Protein AF-A0A4R1N2J7-F1 (afdb_monomer_lite)

Radius of gyration: 21.13 Å; chains: 1; bounding box: 43×59×56 Å

Organism: NCBI:txid647720

Structure (mmCIF, N/CA/C/O backbone):
data_AF-A0A4R1N2J7-F1
#
_entry.id   AF-A0A4R1N2J7-F1
#
loop_
_atom_site.group_PDB
_atom_site.id
_atom_site.type_symbol
_atom_site.label_atom_id
_atom_site.label_alt_id
_atom_site.label_comp_id
_atom_site.label_asym_id
_atom_site.label_entity_id
_atom_site.label_seq_id
_atom_site.pdbx_PDB_ins_code
_atom_site.Cartn_x
_atom_site.Cartn_y
_atom_site.Cartn_z
_atom_site.occupancy
_atom_site.B_iso_or_equiv
_atom_site.auth_seq_id
_atom_site.auth_comp_id
_atom_site.auth_asym_id
_atom_site.auth_atom_id
_atom_site.pdbx_PDB_model_num
ATOM 1 N N . MET A 1 1 ? -3.329 -9.423 14.740 1.00 79.38 1 MET A N 1
ATOM 2 C CA . MET A 1 1 ? -3.494 -8.200 13.928 1.00 79.38 1 MET A CA 1
ATOM 3 C C . MET A 1 1 ? -4.595 -7.391 14.582 1.00 79.38 1 MET A C 1
ATOM 5 O O . MET A 1 1 ? -5.551 -8.013 15.022 1.00 79.38 1 MET A O 1
ATOM 9 N N . HIS A 1 2 ? -4.449 -6.073 14.709 1.00 82.19 2 HIS A N 1
ATOM 10 C CA . HIS A 1 2 ? -5.461 -5.219 15.353 1.00 82.19 2 HIS A CA 1
ATOM 11 C C . HIS A 1 2 ? -6.573 -4.771 14.398 1.00 82.19 2 HIS A C 1
ATOM 13 O O . HIS A 1 2 ? -7.572 -4.205 14.839 1.00 82.19 2 HIS A O 1
ATOM 19 N N . ILE A 1 3 ? -6.382 -4.971 13.092 1.00 81.62 3 ILE A N 1
ATOM 20 C CA . ILE A 1 3 ? -7.452 -4.805 12.113 1.00 81.62 3 ILE A CA 1
ATOM 21 C C . ILE A 1 3 ? -8.472 -5.939 12.257 1.00 81.62 3 ILE A C 1
ATOM 23 O O . ILE A 1 3 ? -8.102 -7.110 12.345 1.00 81.62 3 ILE A O 1
ATOM 27 N N . GLU A 1 4 ? -9.755 -5.588 12.233 1.00 86.38 4 GLU A N 1
ATOM 28 C CA . GLU A 1 4 ? -10.843 -6.563 12.231 1.00 86.38 4 GLU A CA 1
ATOM 29 C C . GLU A 1 4 ? -10.789 -7.424 10.955 1.00 86.38 4 GLU A C 1
ATOM 31 O O . GLU A 1 4 ? -10.648 -6.898 9.844 1.00 86.38 4 GLU A O 1
ATOM 36 N N . ALA A 1 5 ? -10.950 -8.744 11.101 1.00 87.44 5 ALA A N 1
ATOM 37 C CA . ALA A 1 5 ? -10.858 -9.694 9.991 1.00 87.44 5 ALA A CA 1
ATOM 38 C C . ALA A 1 5 ? -11.847 -9.393 8.851 1.00 87.44 5 ALA A C 1
ATOM 40 O O . ALA A 1 5 ? -11.467 -9.418 7.678 1.00 87.44 5 ALA A O 1
ATOM 41 N N . THR A 1 6 ? -13.095 -9.041 9.184 1.00 86.62 6 THR A N 1
ATOM 42 C CA . THR A 1 6 ? -14.129 -8.675 8.204 1.00 86.62 6 THR A CA 1
ATOM 43 C C . THR A 1 6 ? -13.710 -7.446 7.402 1.00 86.62 6 THR A C 1
ATOM 45 O O . THR A 1 6 ? -13.732 -7.461 6.171 1.00 86.62 6 THR A O 1
ATOM 48 N N . THR A 1 7 ? -13.265 -6.396 8.095 1.00 86.75 7 THR A N 1
ATOM 49 C CA . THR A 1 7 ? -12.801 -5.146 7.483 1.00 86.75 7 THR A CA 1
ATOM 50 C C . THR A 1 7 ? -11.597 -5.389 6.567 1.00 86.75 7 THR A C 1
ATOM 52 O O . THR A 1 7 ? -11.574 -4.913 5.429 1.00 86.75 7 THR A O 1
ATOM 55 N N . ALA A 1 8 ? -10.624 -6.192 7.010 1.00 90.06 8 ALA A N 1
ATOM 56 C CA . ALA A 1 8 ? -9.456 -6.555 6.210 1.00 90.06 8 ALA A CA 1
ATOM 57 C C . ALA A 1 8 ? -9.833 -7.322 4.930 1.00 90.06 8 ALA A C 1
ATOM 59 O O . ALA A 1 8 ? -9.288 -7.037 3.862 1.00 90.06 8 ALA A O 1
ATOM 60 N N . LEU A 1 9 ? -10.791 -8.251 5.014 1.00 91.75 9 LEU A N 1
ATOM 61 C CA . LEU A 1 9 ? -11.280 -9.015 3.865 1.00 91.75 9 LEU A CA 1
ATOM 62 C C . LEU A 1 9 ? -11.955 -8.106 2.833 1.00 91.75 9 LEU A C 1
ATOM 64 O O . LEU A 1 9 ? -11.657 -8.201 1.642 1.00 91.75 9 LEU A O 1
ATOM 68 N N . TRP A 1 10 ? -12.814 -7.187 3.275 1.00 91.12 10 TRP A N 1
ATOM 69 C CA . TRP A 1 10 ? -13.468 -6.243 2.371 1.00 91.12 10 TRP A CA 1
ATOM 70 C C . TRP A 1 10 ? -12.485 -5.282 1.710 1.00 91.12 10 TRP A C 1
ATOM 72 O O . TRP A 1 10 ? -12.627 -5.000 0.523 1.00 91.12 10 TRP A O 1
ATOM 82 N N . PHE A 1 11 ? -11.457 -4.826 2.429 1.00 91.81 11 PHE A N 1
ATOM 83 C CA . PHE A 1 11 ? -10.368 -4.046 1.840 1.00 91.81 11 PHE A CA 1
ATOM 84 C C . PHE A 1 11 ? -9.529 -4.854 0.846 1.00 91.81 11 PHE A C 1
ATOM 86 O O . PHE A 1 11 ? -9.084 -4.300 -0.161 1.00 91.81 11 PHE A O 1
ATOM 93 N N . LEU A 1 12 ? -9.333 -6.154 1.083 1.00 92.50 12 LEU A N 1
ATOM 94 C CA . LEU A 1 12 ? -8.542 -7.021 0.209 1.00 92.50 12 LEU A CA 1
ATOM 95 C C . LEU A 1 12 ? -9.179 -7.188 -1.176 1.00 92.50 12 LEU A C 1
ATOM 97 O O . LEU A 1 12 ? -8.450 -7.221 -2.165 1.00 92.50 12 LEU A O 1
ATOM 101 N N . ILE A 1 13 ? -10.512 -7.248 -1.266 1.00 93.75 13 ILE A N 1
ATOM 102 C CA . ILE A 1 13 ? -11.238 -7.490 -2.526 1.00 93.75 13 ILE A CA 1
ATOM 103 C C . ILE A 1 13 ? -10.860 -6.486 -3.631 1.00 93.75 13 ILE A C 1
ATOM 105 O O . ILE A 1 13 ? -10.475 -6.939 -4.708 1.00 93.75 13 ILE A O 1
ATOM 109 N N . PRO A 1 14 ? -10.928 -5.153 -3.427 1.00 92.75 14 PRO A N 1
ATOM 110 C CA . PRO A 1 14 ? -10.457 -4.197 -4.425 1.00 92.75 14 PRO A CA 1
ATOM 111 C C . PRO A 1 14 ? -8.940 -3.989 -4.384 1.00 92.75 14 PRO A C 1
ATOM 113 O O . PRO A 1 14 ? -8.348 -3.733 -5.431 1.00 92.75 14 PRO A O 1
ATOM 116 N N . ALA A 1 15 ? -8.286 -4.093 -3.221 1.00 91.81 15 ALA A N 1
ATOM 117 C CA . ALA A 1 15 ? -6.846 -3.854 -3.125 1.00 91.81 15 ALA A CA 1
ATOM 118 C C . ALA A 1 15 ? -6.041 -4.879 -3.934 1.00 91.81 15 ALA A C 1
ATOM 120 O O . ALA A 1 15 ? -5.117 -4.500 -4.645 1.00 91.81 15 ALA A O 1
ATOM 121 N N . LEU A 1 16 ? -6.421 -6.158 -3.896 1.00 93.50 16 LEU A N 1
ATOM 122 C CA . LEU A 1 16 ? -5.720 -7.239 -4.586 1.00 93.50 16 LEU A CA 1
ATOM 123 C C . LEU A 1 16 ? -5.621 -7.033 -6.112 1.00 93.50 16 LEU A C 1
ATOM 125 O O . LEU A 1 16 ? -4.496 -7.006 -6.616 1.00 93.50 16 LEU A O 1
ATOM 129 N N . PRO A 1 17 ? -6.713 -6.826 -6.877 1.00 94.06 17 PRO A N 1
ATOM 130 C CA . PRO A 1 17 ? -6.612 -6.579 -8.315 1.00 94.06 17 PRO A CA 1
ATOM 131 C C . PRO A 1 17 ? -5.866 -5.277 -8.637 1.00 94.06 17 PRO A C 1
ATOM 133 O O . PRO A 1 17 ? -5.114 -5.235 -9.612 1.00 94.06 17 PRO A O 1
ATOM 136 N N . ILE A 1 18 ? -5.998 -4.232 -7.809 1.00 91.94 18 ILE A N 1
ATOM 137 C CA . ILE A 1 18 ? -5.259 -2.972 -7.992 1.00 91.94 18 ILE A CA 1
ATOM 138 C C . ILE A 1 18 ? -3.757 -3.190 -7.777 1.00 91.94 18 ILE A C 1
ATOM 140 O O . ILE A 1 18 ? -2.945 -2.708 -8.569 1.00 91.94 18 ILE A O 1
ATOM 144 N N . CYS A 1 19 ? -3.362 -3.935 -6.746 1.00 91.25 19 CYS A N 1
ATOM 145 C CA . CYS A 1 19 ? -1.968 -4.264 -6.465 1.00 91.25 19 CYS A CA 1
ATOM 146 C C . CYS A 1 19 ? -1.368 -5.168 -7.546 1.00 91.25 19 CYS A C 1
ATOM 148 O O . CYS A 1 19 ? -0.237 -4.930 -7.962 1.00 91.25 19 CYS A O 1
ATOM 150 N N . VAL A 1 20 ? -2.123 -6.141 -8.064 1.00 90.44 20 VAL A N 1
ATOM 151 C CA . VAL A 1 20 ? -1.698 -6.974 -9.203 1.00 90.44 20 VAL A CA 1
ATOM 152 C C . VAL A 1 20 ? -1.499 -6.123 -10.461 1.00 90.44 20 VAL A C 1
ATOM 154 O O . VAL A 1 20 ? -0.487 -6.258 -11.149 1.00 90.44 20 VAL A O 1
ATOM 157 N N . TYR A 1 21 ? -2.413 -5.192 -10.745 1.00 89.56 21 TYR A N 1
ATOM 158 C CA . TYR A 1 21 ? -2.248 -4.253 -11.856 1.00 89.56 21 TYR A CA 1
ATOM 159 C C . TYR A 1 21 ? -1.037 -3.331 -11.654 1.00 89.56 21 TYR A C 1
ATOM 161 O O . TYR A 1 21 ? -0.254 -3.116 -12.579 1.00 89.56 21 TYR A O 1
ATOM 169 N N . THR A 1 22 ? -0.843 -2.828 -10.434 1.00 86.94 22 THR A N 1
ATOM 170 C CA . THR A 1 22 ? 0.315 -2.000 -10.067 1.00 86.94 22 THR A CA 1
ATOM 171 C C . THR A 1 22 ? 1.613 -2.764 -10.287 1.00 86.94 22 THR A C 1
ATOM 173 O O . THR A 1 22 ? 2.529 -2.229 -10.903 1.00 86.94 22 THR A O 1
ATOM 176 N N . PHE A 1 23 ? 1.665 -4.031 -9.868 1.00 86.00 23 PHE A N 1
ATOM 177 C CA . PHE A 1 23 ? 2.806 -4.913 -10.084 1.00 86.00 23 PHE A CA 1
ATOM 178 C C . PHE A 1 23 ? 3.143 -5.044 -11.573 1.00 86.00 23 PHE A C 1
ATOM 180 O O . PHE A 1 23 ? 4.294 -4.874 -11.976 1.00 86.00 23 PHE A O 1
ATOM 187 N N . TYR A 1 24 ? 2.130 -5.292 -12.407 1.00 85.31 24 TYR A N 1
ATOM 188 C CA . TYR A 1 24 ? 2.306 -5.390 -13.853 1.00 85.31 24 TYR A CA 1
ATOM 189 C C . TYR A 1 24 ? 2.849 -4.089 -14.463 1.00 85.31 24 TYR A C 1
ATOM 191 O O . TYR A 1 24 ? 3.790 -4.115 -15.260 1.00 85.31 24 TYR A O 1
ATOM 199 N N . VAL A 1 25 ? 2.277 -2.942 -14.090 1.00 84.00 25 VAL A N 1
ATOM 200 C CA . VAL A 1 25 ? 2.684 -1.631 -14.613 1.00 84.00 25 VAL A CA 1
ATOM 201 C C . VAL A 1 25 ? 4.092 -1.248 -14.157 1.00 84.00 25 VAL A C 1
ATOM 203 O O . VAL A 1 25 ? 4.863 -0.735 -14.973 1.00 84.00 25 VAL A O 1
ATOM 206 N N . ASP A 1 26 ? 4.439 -1.522 -12.899 1.00 82.94 26 ASP A N 1
ATOM 207 C CA . ASP A 1 26 ? 5.767 -1.262 -12.334 1.00 82.94 26 ASP A CA 1
ATOM 208 C C . ASP A 1 26 ? 6.841 -2.058 -13.090 1.00 82.94 26 ASP A C 1
ATOM 210 O O . ASP A 1 26 ? 7.809 -1.494 -13.603 1.00 82.94 26 ASP A O 1
ATOM 214 N N . MET A 1 27 ? 6.604 -3.354 -13.309 1.00 80.94 27 MET A N 1
ATOM 215 C CA . MET A 1 27 ? 7.531 -4.219 -14.043 1.00 80.94 27 MET A CA 1
ATOM 216 C C . MET A 1 27 ? 7.639 -3.864 -15.532 1.00 80.94 27 MET A C 1
ATOM 218 O O . MET A 1 27 ? 8.738 -3.832 -16.099 1.00 80.94 27 MET A O 1
ATOM 222 N N . LYS A 1 28 ? 6.511 -3.585 -16.193 1.00 81.19 28 LYS A N 1
ATOM 223 C CA . LYS A 1 28 ? 6.490 -3.339 -17.640 1.00 81.19 28 LYS A CA 1
ATOM 224 C C . LYS A 1 28 ? 7.001 -1.949 -18.008 1.00 81.19 28 LYS A C 1
ATOM 226 O O . LYS A 1 28 ? 7.773 -1.831 -18.960 1.00 81.19 28 LYS A O 1
ATOM 231 N N . HIS A 1 29 ? 6.587 -0.914 -17.278 1.00 75.19 29 HIS A N 1
ATOM 232 C CA . HIS A 1 29 ? 6.809 0.484 -17.661 1.00 75.19 29 HIS A CA 1
ATOM 233 C C . HIS A 1 29 ? 7.611 1.304 -16.638 1.00 75.19 29 HIS A C 1
ATOM 235 O O . HIS A 1 29 ? 7.974 2.432 -16.967 1.00 75.19 29 HIS A O 1
ATOM 241 N N . LYS A 1 30 ? 7.877 0.795 -15.421 1.00 69.88 30 LYS A N 1
ATOM 242 C CA . LYS A 1 30 ? 8.508 1.532 -14.297 1.00 69.88 30 LYS A CA 1
ATOM 243 C C . LYS A 1 30 ? 7.881 2.900 -14.000 1.00 69.88 30 LYS A C 1
ATOM 245 O O . LYS A 1 30 ? 8.526 3.805 -13.477 1.00 69.88 30 LYS A O 1
ATOM 250 N N . ARG A 1 31 ? 6.617 3.084 -14.381 1.00 68.81 31 ARG A N 1
ATOM 251 C CA . ARG A 1 31 ? 5.873 4.333 -14.209 1.00 68.81 31 ARG A CA 1
ATOM 252 C C . ARG A 1 31 ? 4.505 4.010 -13.654 1.00 68.81 31 ARG A C 1
ATOM 254 O O . ARG A 1 31 ? 3.596 3.644 -14.395 1.00 68.81 31 ARG A O 1
ATOM 261 N N . ILE A 1 32 ? 4.364 4.169 -12.346 1.00 68.75 32 ILE A N 1
ATOM 262 C CA . ILE A 1 32 ? 3.067 4.060 -11.687 1.00 68.75 32 ILE A CA 1
ATOM 263 C C . ILE A 1 32 ? 2.221 5.267 -12.097 1.00 68.75 32 ILE A C 1
ATOM 265 O O . ILE A 1 32 ? 2.608 6.420 -11.894 1.00 68.75 32 ILE A O 1
ATOM 269 N N . SER A 1 33 ? 1.068 5.000 -12.710 1.00 73.94 33 SER A N 1
ATOM 270 C CA . SER A 1 33 ? 0.146 6.053 -13.127 1.00 73.94 33 SER A CA 1
ATOM 271 C C . SER A 1 33 ? -0.555 6.676 -11.918 1.00 73.94 33 SER A C 1
ATOM 273 O O . SER A 1 33 ? -0.932 5.974 -10.977 1.00 73.94 33 SER A O 1
ATOM 275 N N . ASN A 1 34 ? -0.808 7.988 -11.970 1.00 84.38 34 ASN A N 1
ATOM 276 C CA . ASN A 1 34 ? -1.617 8.658 -10.945 1.00 84.38 34 ASN A CA 1
ATOM 277 C C . ASN A 1 34 ? -3.023 8.037 -10.845 1.00 84.38 34 ASN A C 1
ATOM 279 O O . ASN A 1 34 ? -3.607 8.036 -9.768 1.00 84.38 34 ASN A O 1
ATOM 283 N N . LEU A 1 35 ? -3.550 7.487 -11.947 1.00 84.75 35 LEU A N 1
ATOM 284 C CA . LEU A 1 35 ? -4.858 6.836 -11.982 1.00 84.75 35 LEU A CA 1
ATOM 285 C C . LEU A 1 35 ? -4.917 5.658 -11.009 1.00 84.75 35 LEU A C 1
ATOM 287 O O . LEU A 1 35 ? -5.852 5.571 -10.225 1.00 84.75 35 LEU A O 1
ATOM 291 N N . THR A 1 36 ? -3.912 4.784 -11.010 1.00 84.31 36 THR A N 1
ATOM 292 C CA . THR A 1 36 ? -3.880 3.610 -10.123 1.00 84.31 36 THR A CA 1
ATOM 293 C C . THR A 1 36 ? -3.910 4.011 -8.650 1.00 84.31 36 THR A C 1
ATOM 295 O O . THR A 1 36 ? -4.649 3.424 -7.864 1.00 84.31 36 THR A O 1
ATOM 298 N N . VAL A 1 37 ? -3.161 5.058 -8.296 1.00 87.69 37 VAL A N 1
ATOM 299 C CA . VAL A 1 37 ? -3.157 5.623 -6.941 1.00 87.69 37 VAL A CA 1
ATOM 300 C C . VAL A 1 37 ? -4.533 6.181 -6.582 1.00 87.69 37 VAL A C 1
ATOM 302 O O . VAL A 1 37 ? -5.038 5.902 -5.499 1.00 87.69 37 VAL A O 1
ATOM 305 N N . TRP A 1 38 ? -5.166 6.930 -7.490 1.00 89.88 38 TRP A N 1
ATOM 306 C CA . TRP A 1 38 ? -6.507 7.471 -7.267 1.00 89.88 38 TRP A CA 1
ATOM 307 C C . TRP A 1 38 ? -7.566 6.384 -7.120 1.00 89.88 38 TRP A C 1
ATOM 309 O O . TRP A 1 38 ? -8.445 6.522 -6.279 1.00 89.88 38 TRP A O 1
ATOM 319 N N . VAL A 1 39 ? -7.473 5.293 -7.881 1.00 91.25 39 VAL A N 1
ATOM 320 C CA . VAL A 1 39 ? -8.389 4.150 -7.757 1.00 91.25 39 VAL A CA 1
ATOM 321 C C . VAL A 1 39 ? -8.222 3.467 -6.397 1.00 91.25 39 VAL A C 1
ATOM 323 O O . VAL A 1 39 ? -9.222 3.161 -5.751 1.00 91.25 39 VAL A O 1
ATOM 326 N N . LEU A 1 40 ? -6.984 3.287 -5.923 1.00 91.75 40 LEU A N 1
ATOM 327 C CA . LEU A 1 40 ? -6.718 2.744 -4.587 1.00 91.75 40 LEU A CA 1
ATOM 328 C C . LEU A 1 40 ? -7.199 3.688 -3.473 1.00 91.75 40 LEU A C 1
ATOM 330 O O . LEU A 1 40 ? -7.735 3.251 -2.462 1.00 91.75 40 LEU A O 1
ATOM 334 N N . PHE A 1 41 ? -7.038 4.995 -3.655 1.00 92.12 41 PHE A N 1
ATOM 335 C CA . PHE A 1 41 ? -7.516 5.980 -2.691 1.00 92.12 41 PHE A CA 1
ATOM 336 C C . PHE A 1 41 ? -9.047 6.036 -2.654 1.00 92.12 41 PHE A C 1
ATOM 338 O O . PHE A 1 41 ? -9.643 6.042 -1.581 1.00 92.12 41 PHE A O 1
ATOM 345 N N . ALA A 1 42 ? -9.697 6.018 -3.817 1.00 91.19 42 ALA A N 1
ATOM 346 C CA . ALA A 1 42 ? -11.150 6.000 -3.920 1.00 91.19 42 ALA A CA 1
ATOM 347 C C . ALA A 1 42 ? -11.746 4.729 -3.301 1.00 91.19 42 ALA A C 1
ATOM 349 O O . ALA A 1 42 ? -12.765 4.815 -2.617 1.00 91.19 42 ALA A O 1
ATOM 350 N N . SER A 1 43 ? -11.104 3.566 -3.474 1.00 91.31 43 SER A N 1
ATOM 351 C CA . SER A 1 43 ? -11.564 2.334 -2.824 1.00 91.31 43 SER A CA 1
ATOM 352 C C . SER A 1 43 ? -11.470 2.426 -1.300 1.00 91.31 43 SER A C 1
ATOM 354 O O . SER A 1 43 ? -12.401 1.990 -0.621 1.00 91.31 43 SER A O 1
ATOM 356 N N . PHE A 1 44 ? -10.427 3.071 -0.758 1.00 89.81 44 PHE A N 1
ATOM 357 C CA . PHE A 1 44 ? -10.364 3.386 0.670 1.00 89.81 44 PHE A CA 1
ATOM 358 C C . PHE A 1 44 ? -11.462 4.354 1.099 1.00 89.81 44 PHE A C 1
ATOM 360 O O . PHE A 1 44 ? -12.070 4.138 2.134 1.00 89.81 44 PHE A O 1
ATOM 367 N N . LEU A 1 45 ? -11.742 5.418 0.345 1.00 89.06 45 LEU A N 1
ATOM 368 C CA . LEU A 1 45 ? -12.790 6.365 0.736 1.00 89.06 45 LEU A CA 1
ATOM 369 C C . LEU A 1 45 ? -14.162 5.692 0.812 1.00 89.06 45 LEU A C 1
ATOM 371 O O . LEU A 1 45 ? -14.893 5.902 1.773 1.00 89.06 45 LEU A O 1
ATOM 375 N N . VAL A 1 46 ? -14.492 4.854 -0.172 1.00 87.81 46 VAL A N 1
ATOM 376 C CA . VAL A 1 46 ? -15.776 4.144 -0.210 1.00 87.81 46 VAL A CA 1
ATOM 377 C C . VAL A 1 46 ? -15.870 3.128 0.926 1.00 87.81 46 VAL A C 1
ATOM 379 O O . VAL A 1 46 ? -16.839 3.135 1.682 1.00 87.81 46 VAL A O 1
ATOM 382 N N . LEU A 1 47 ? -14.866 2.261 1.072 1.00 86.75 47 LEU A N 1
ATOM 383 C CA . LEU A 1 47 ? -14.916 1.183 2.058 1.00 86.75 47 LEU A CA 1
ATOM 384 C C . LEU A 1 47 ? -14.578 1.655 3.470 1.00 86.75 47 LEU A C 1
ATOM 386 O O . LEU A 1 47 ? -15.153 1.167 4.428 1.00 86.75 47 LEU A O 1
ATOM 390 N N . GLY A 1 48 ? -13.661 2.600 3.620 1.00 82.06 48 GLY A N 1
ATOM 391 C CA . GLY A 1 48 ? -13.257 3.164 4.903 1.00 82.06 48 GLY A CA 1
ATOM 392 C C . GLY A 1 48 ? -14.405 3.903 5.575 1.00 82.06 48 GLY A C 1
ATOM 393 O O . GLY A 1 48 ? -14.622 3.697 6.760 1.00 82.06 48 GLY A O 1
ATOM 394 N N . VAL A 1 49 ? -15.193 4.680 4.823 1.00 78.81 49 VAL A N 1
ATOM 395 C CA . VAL A 1 49 ? -16.419 5.308 5.351 1.00 78.81 49 VAL A CA 1
ATOM 396 C C . VAL A 1 49 ? -17.491 4.264 5.683 1.00 78.81 49 VAL A C 1
ATOM 398 O O . VAL A 1 49 ? -18.231 4.441 6.644 1.00 78.81 49 VAL A O 1
ATOM 401 N N . ALA A 1 50 ? -17.583 3.177 4.910 1.00 81.06 50 ALA A N 1
ATOM 402 C CA . ALA A 1 50 ? -18.595 2.142 5.120 1.00 81.06 50 ALA A CA 1
ATOM 403 C C . ALA A 1 50 ? -18.269 1.161 6.265 1.00 81.06 50 ALA A C 1
ATOM 405 O O . ALA A 1 50 ? -19.187 0.649 6.899 1.00 81.06 50 ALA A O 1
ATOM 406 N N . LEU A 1 51 ? -16.987 0.865 6.498 1.00 79.50 51 LEU A N 1
ATOM 407 C CA . LEU A 1 51 ? -16.531 -0.201 7.399 1.00 79.50 51 LEU A CA 1
ATOM 408 C C . LEU A 1 51 ? -15.943 0.325 8.708 1.00 79.50 51 LEU A C 1
ATOM 410 O O . LEU A 1 51 ? -16.042 -0.348 9.729 1.00 79.50 51 LEU A O 1
ATOM 414 N N . LEU A 1 52 ? -15.301 1.498 8.699 1.00 74.81 52 LEU A N 1
ATOM 415 C CA . LEU A 1 52 ? -14.682 2.040 9.905 1.00 74.81 52 LEU A CA 1
ATOM 416 C C . LEU A 1 52 ? -15.691 2.919 10.652 1.00 74.81 52 LEU A C 1
ATOM 418 O O . LEU A 1 52 ? -16.333 3.768 10.030 1.00 74.81 52 LEU A O 1
ATOM 422 N N . PRO A 1 53 ? -15.812 2.779 11.985 1.00 67.19 53 PRO A N 1
ATOM 423 C CA . PRO A 1 53 ? -16.674 3.651 12.770 1.00 67.19 53 PRO A CA 1
ATOM 424 C C . PRO A 1 53 ? -16.177 5.098 12.647 1.00 67.19 53 PRO A C 1
ATOM 426 O O . PRO A 1 53 ? -15.066 5.424 13.072 1.00 67.19 53 PRO A O 1
ATOM 429 N N . PHE A 1 54 ? -16.988 5.957 12.025 1.00 60.78 54 PHE A N 1
ATOM 430 C CA . PHE A 1 54 ? -16.702 7.378 11.853 1.00 60.78 54 PHE A CA 1
ATOM 431 C C . PHE A 1 54 ? -17.536 8.201 12.833 1.00 60.78 54 PHE A C 1
ATOM 433 O O . PHE A 1 54 ? -18.743 8.358 12.653 1.00 60.78 54 PHE A O 1
ATOM 440 N N . ASP A 1 55 ? -16.883 8.747 13.857 1.00 58.59 55 ASP A N 1
ATOM 441 C CA . ASP A 1 55 ? -17.478 9.771 14.710 1.00 58.59 55 ASP A CA 1
ATOM 442 C C . ASP A 1 55 ? -17.096 11.162 14.176 1.00 58.59 55 ASP A C 1
ATOM 444 O O . ASP A 1 55 ? -15.978 11.650 14.365 1.00 58.59 55 ASP A O 1
ATOM 448 N N . GLY A 1 56 ? -18.033 11.802 13.472 1.00 52.75 56 GLY A N 1
ATOM 449 C CA . GLY A 1 56 ? -17.828 13.130 12.888 1.00 52.75 56 GLY A CA 1
ATOM 450 C C . GLY A 1 56 ? -17.589 14.238 13.922 1.00 52.75 56 GLY A C 1
ATOM 451 O O . GLY A 1 56 ? -16.990 15.260 13.584 1.00 52.75 56 GLY A O 1
ATOM 452 N N . ALA A 1 57 ? -18.003 14.048 15.180 1.00 51.16 57 ALA A N 1
ATOM 453 C CA . ALA A 1 57 ? -17.808 15.039 16.237 1.00 51.16 57 ALA A CA 1
ATOM 454 C C . ALA A 1 57 ? -16.347 15.085 16.723 1.00 51.16 57 ALA A C 1
ATOM 456 O O . ALA A 1 57 ? -15.823 16.163 17.010 1.00 51.16 57 ALA A O 1
ATOM 457 N N . LEU A 1 58 ? -15.661 13.937 16.748 1.00 52.72 58 LEU A N 1
ATOM 458 C CA . LEU A 1 58 ? -14.244 13.836 17.122 1.00 52.72 58 LEU A CA 1
ATOM 459 C C . LEU A 1 58 ? -13.304 14.330 16.016 1.00 52.72 58 LEU A C 1
ATOM 461 O O . LEU A 1 58 ? -12.294 14.972 16.302 1.00 52.72 58 LEU A O 1
ATOM 465 N N . TRP A 1 59 ? -13.676 14.139 14.747 1.00 51.25 59 TRP A N 1
ATOM 466 C CA . TRP A 1 59 ? -12.935 14.706 13.616 1.00 51.25 59 TRP A CA 1
ATOM 467 C C . TRP A 1 59 ? -12.800 16.232 13.735 1.00 51.25 59 TRP A C 1
ATOM 469 O O . TRP A 1 59 ? -11.716 16.791 13.552 1.00 51.25 59 TRP A O 1
ATOM 479 N N . MET A 1 60 ? -13.897 16.906 14.093 1.00 50.28 60 MET A N 1
ATOM 480 C CA . MET A 1 60 ? -13.936 18.360 14.246 1.00 50.28 60 MET A CA 1
ATOM 481 C C . MET A 1 60 ? -13.151 18.839 15.476 1.00 50.28 60 MET A C 1
ATOM 483 O O . MET A 1 60 ? -12.553 19.911 15.425 1.00 50.28 60 MET A O 1
ATOM 487 N N . SER A 1 61 ? -13.086 18.049 16.555 1.00 53.47 61 SER A N 1
ATOM 488 C CA . SER A 1 61 ? -12.315 18.394 17.758 1.00 53.47 61 SER A CA 1
ATOM 489 C C . SER A 1 61 ? -10.807 18.165 17.591 1.00 53.47 61 SER A C 1
ATOM 491 O O . SER A 1 61 ? -10.021 18.992 18.049 1.00 53.47 61 SER A O 1
ATOM 493 N N . TYR A 1 62 ? -10.374 17.121 16.872 1.00 52.94 62 TYR A N 1
ATOM 494 C CA . TYR A 1 62 ? -8.958 16.885 16.550 1.00 52.94 62 TYR A CA 1
ATOM 495 C C . TYR A 1 62 ? -8.402 17.928 15.574 1.00 52.94 62 TYR A C 1
ATOM 497 O O . TYR A 1 62 ? -7.343 18.513 15.825 1.00 52.94 62 TYR A O 1
ATOM 505 N N . PHE A 1 63 ? -9.119 18.208 14.479 1.00 52.75 63 PHE A N 1
ATOM 506 C CA . PHE A 1 63 ? -8.751 19.293 13.561 1.00 52.75 63 PHE A CA 1
ATOM 507 C C . PHE A 1 63 ? -8.880 20.658 14.249 1.00 52.75 63 PHE A C 1
ATOM 509 O O . PHE A 1 63 ? -8.040 21.531 14.040 1.00 52.75 63 PHE A O 1
ATOM 516 N N . GLY A 1 64 ? -9.880 20.810 15.123 1.00 54.03 64 GLY A N 1
ATOM 517 C CA . GLY A 1 64 ? -10.091 21.974 15.979 1.00 54.03 64 GLY A CA 1
ATOM 518 C C . GLY A 1 64 ? -8.928 22.231 16.932 1.00 54.03 64 GLY A C 1
ATOM 519 O O . GLY A 1 64 ? -8.457 23.353 16.991 1.00 54.03 64 GLY A O 1
ATOM 520 N N . GLY A 1 65 ? -8.369 21.213 17.592 1.00 56.22 65 GLY A N 1
ATOM 521 C CA . GLY A 1 65 ? -7.229 21.369 18.505 1.00 56.22 65 GLY A CA 1
ATOM 522 C C . GLY A 1 65 ? -5.906 21.703 17.801 1.00 56.22 65 GLY A C 1
ATOM 523 O O . GLY A 1 65 ? -5.078 22.453 18.331 1.00 56.22 65 GLY A O 1
ATOM 524 N N . ILE A 1 66 ? -5.701 21.186 16.585 1.00 52.47 66 ILE A N 1
ATOM 525 C CA . ILE A 1 66 ? -4.584 21.587 15.714 1.00 52.47 66 ILE A CA 1
ATOM 526 C C . ILE A 1 66 ? -4.781 23.036 15.259 1.00 52.47 66 ILE A C 1
ATOM 528 O O . ILE A 1 66 ? -3.839 23.829 15.339 1.00 52.47 66 ILE A O 1
ATOM 532 N N . TRP A 1 67 ? -6.003 23.400 14.854 1.00 47.72 67 TRP A N 1
ATOM 533 C CA . TRP A 1 67 ? -6.342 24.777 14.517 1.00 47.72 67 TRP A CA 1
ATOM 534 C C . TRP A 1 67 ? -6.199 25.710 15.710 1.00 47.72 67 TRP A C 1
ATOM 536 O O . TRP A 1 67 ? -5.591 26.751 15.553 1.00 47.72 67 TRP A O 1
ATOM 546 N N . ASP A 1 68 ? -6.622 25.338 16.911 1.00 53.62 68 ASP A N 1
ATOM 547 C CA . ASP A 1 68 ? -6.522 26.167 18.111 1.00 53.62 68 ASP A CA 1
ATOM 548 C C . ASP A 1 68 ? -5.068 26.459 18.478 1.00 53.62 68 ASP A C 1
ATOM 550 O O . ASP A 1 68 ? -4.733 27.580 18.856 1.00 53.62 68 ASP A O 1
ATOM 554 N N . ASN A 1 69 ? -4.179 25.473 18.343 1.00 53.16 69 ASN A N 1
ATOM 555 C CA . ASN A 1 69 ? -2.748 25.661 18.576 1.00 53.16 69 ASN A CA 1
ATOM 556 C C . ASN A 1 69 ? -2.063 26.479 17.471 1.00 53.16 69 ASN A C 1
ATOM 558 O O . ASN A 1 69 ? -1.055 27.134 17.742 1.00 53.16 69 ASN A O 1
ATOM 562 N N . LEU A 1 70 ? -2.585 26.455 16.243 1.00 54.31 70 LEU A N 1
ATOM 563 C CA . LEU A 1 70 ? -2.067 27.238 15.121 1.00 54.31 70 LEU A CA 1
ATOM 564 C C . LEU A 1 70 ? -2.617 28.676 15.125 1.00 54.31 70 LEU A C 1
ATOM 566 O O . LEU A 1 70 ? -1.858 29.623 14.946 1.00 54.31 70 LEU A O 1
ATOM 570 N N . LEU A 1 71 ? -3.904 28.848 15.423 1.00 56.81 71 LEU A N 1
ATOM 571 C CA . LEU A 1 71 ? -4.605 30.122 15.592 1.00 56.81 71 LEU A CA 1
ATOM 572 C C . LEU A 1 71 ? -4.065 30.892 16.800 1.00 56.81 71 LEU A C 1
ATOM 574 O O . LEU A 1 71 ? -3.923 32.106 16.725 1.00 56.81 71 LEU A O 1
ATOM 578 N N . ARG A 1 72 ? -3.655 30.205 17.878 1.00 58.16 72 ARG A N 1
ATOM 579 C CA . ARG A 1 72 ? -2.932 30.824 19.007 1.00 58.16 72 ARG A CA 1
ATOM 580 C C . ARG A 1 72 ? -1.577 31.428 18.626 1.00 58.16 72 ARG A C 1
ATOM 582 O O . ARG A 1 72 ? -1.054 32.235 19.387 1.00 58.16 72 ARG A O 1
ATOM 589 N N . LYS A 1 73 ? -0.988 31.022 17.496 1.00 62.03 73 LYS A N 1
ATOM 590 C CA . LYS A 1 73 ? 0.285 31.563 16.989 1.00 62.03 73 LYS A CA 1
ATOM 591 C C . LYS A 1 73 ? 0.095 32.717 16.003 1.00 62.03 73 LYS A C 1
ATOM 593 O O . LYS A 1 73 ? 1.086 33.329 15.614 1.00 62.03 73 LYS A O 1
ATOM 598 N N . LEU A 1 74 ? -1.138 33.002 15.590 1.00 57.31 74 LEU A N 1
ATOM 599 C CA . LEU A 1 74 ? -1.466 34.155 14.757 1.00 57.31 74 LEU A CA 1
ATOM 600 C C . LEU A 1 74 ? -1.759 35.374 15.652 1.00 57.31 74 LEU A C 1
ATOM 602 O O . LEU A 1 74 ? -2.288 35.201 16.752 1.00 57.31 74 LEU A O 1
ATOM 606 N N . PRO A 1 75 ? -1.401 36.598 15.220 1.00 58.81 75 PRO A N 1
ATOM 607 C CA . PRO A 1 75 ? -1.661 37.816 15.982 1.00 58.81 75 PRO A CA 1
ATOM 608 C C . PRO A 1 75 ? -3.161 37.957 16.289 1.00 58.81 75 PRO A C 1
ATOM 610 O O . PRO A 1 75 ? -4.015 37.942 15.396 1.00 58.81 75 PRO A O 1
ATOM 613 N N . TYR A 1 76 ? -3.444 38.025 17.591 1.00 51.25 76 TYR A N 1
ATOM 614 C CA . TYR A 1 76 ? -4.753 37.936 18.253 1.00 51.25 76 TYR A CA 1
ATOM 615 C C . TYR A 1 76 ? -5.801 38.922 17.705 1.00 51.25 76 TYR A C 1
ATOM 617 O O . TYR A 1 76 ? -7.000 38.658 17.689 1.00 51.25 76 TYR A O 1
ATOM 625 N N . ASP A 1 77 ? -5.322 40.044 17.196 1.00 56.31 77 ASP A N 1
ATOM 626 C CA . ASP A 1 77 ? -6.034 41.238 16.764 1.00 56.31 77 ASP A CA 1
ATOM 627 C C . ASP A 1 77 ? -6.884 41.048 15.488 1.00 56.31 77 ASP A C 1
ATOM 629 O O . ASP A 1 77 ? -7.734 41.885 15.191 1.00 56.31 77 ASP A O 1
ATOM 633 N N . THR A 1 78 ? -6.744 39.922 14.774 1.00 55.94 78 THR A N 1
ATOM 634 C CA . THR A 1 78 ? -7.472 39.643 13.514 1.00 55.94 78 THR A CA 1
ATOM 635 C C . THR A 1 78 ? -8.573 38.573 13.604 1.00 55.94 78 THR A C 1
ATOM 637 O O . THR A 1 78 ? -9.283 38.355 12.620 1.00 55.94 78 THR A O 1
ATOM 640 N N . LEU A 1 79 ? -8.753 37.903 14.753 1.00 54.16 79 LEU A N 1
ATOM 641 C CA . LEU A 1 79 ? -9.533 36.651 14.870 1.00 54.16 79 LEU A CA 1
ATOM 642 C C . LEU A 1 79 ? -10.771 36.739 15.792 1.00 54.16 79 LEU A C 1
ATOM 644 O O . LEU A 1 79 ? -11.286 35.715 16.236 1.00 54.16 79 LEU A O 1
ATOM 648 N N . THR A 1 80 ? -11.288 37.940 16.064 1.00 57.47 80 THR A N 1
ATOM 649 C CA . THR A 1 80 ? -12.468 38.165 16.931 1.00 57.47 80 THR A CA 1
ATOM 650 C C . THR A 1 80 ? -13.778 37.595 16.368 1.00 57.47 80 THR A C 1
ATOM 652 O O . THR A 1 80 ? -14.706 37.296 17.110 1.00 57.47 80 THR A O 1
ATOM 655 N N . TRP A 1 81 ? -13.859 37.375 15.056 1.00 56.97 81 TRP A N 1
ATOM 656 C CA . TRP A 1 81 ? -15.044 36.845 14.369 1.00 56.97 81 TRP A CA 1
ATOM 657 C C . TRP A 1 81 ? -15.166 35.306 14.412 1.00 56.97 81 TRP A C 1
ATOM 659 O O . TRP A 1 81 ? -16.179 34.769 13.966 1.00 56.97 81 TRP A O 1
ATOM 669 N N . LEU A 1 82 ? -14.169 34.588 14.951 1.00 49.53 82 LEU A N 1
ATOM 670 C CA . LEU A 1 82 ? -14.181 33.119 15.116 1.00 49.53 82 LEU A CA 1
ATOM 671 C C . LEU A 1 82 ? -14.593 32.659 16.520 1.00 49.53 82 LEU A C 1
ATOM 673 O O . LEU A 1 82 ? -14.746 31.462 16.761 1.00 49.53 82 LEU A O 1
ATOM 677 N N . GLU A 1 83 ? -14.792 33.593 17.446 1.00 57.09 83 GLU A N 1
ATOM 678 C CA . GLU A 1 83 ? -15.140 33.324 18.842 1.00 57.09 83 GLU A CA 1
ATOM 679 C C . GLU A 1 83 ? -16.401 32.446 19.028 1.00 57.09 83 GLU A C 1
ATOM 681 O O . GLU A 1 83 ? -16.360 31.549 19.871 1.00 57.09 83 GLU A O 1
ATOM 686 N N . PRO A 1 84 ? -17.465 32.566 18.200 1.00 58.28 84 PRO A N 1
ATOM 687 C CA . PRO A 1 84 ? -18.639 31.688 18.288 1.00 58.28 84 PRO A CA 1
ATOM 688 C C . PRO A 1 84 ? -18.382 30.218 17.917 1.00 58.28 84 PRO A C 1
ATOM 690 O O . PRO A 1 84 ? -19.224 29.367 18.189 1.00 58.28 84 PRO A O 1
ATOM 693 N N . LEU A 1 85 ? -17.256 29.914 17.261 1.00 50.69 85 LEU A N 1
ATOM 694 C CA . LEU A 1 85 ? -16.903 28.575 16.773 1.00 50.69 85 LEU A CA 1
ATOM 695 C C . LEU A 1 85 ? -15.838 27.883 17.640 1.00 50.69 85 LEU A C 1
ATOM 697 O O . LEU A 1 85 ? -15.444 26.758 17.334 1.00 50.69 85 LEU A O 1
ATOM 701 N N . ARG A 1 86 ? -15.355 28.535 18.707 1.00 52.94 86 ARG A N 1
ATOM 702 C CA . ARG A 1 86 ? -14.321 27.983 19.589 1.00 52.94 86 ARG A CA 1
ATOM 703 C C . ARG A 1 86 ? -14.916 26.868 20.470 1.00 52.94 86 ARG A C 1
ATOM 705 O O . ARG A 1 86 ? -15.849 27.142 21.225 1.00 52.94 86 ARG A O 1
ATOM 712 N N . PRO A 1 87 ? -14.397 25.628 20.421 1.00 51.69 87 PRO A N 1
ATOM 713 C CA . PRO A 1 87 ? -14.863 24.564 21.304 1.00 51.69 87 PRO A CA 1
ATOM 714 C C . PRO A 1 87 ? -14.518 24.876 22.771 1.00 51.69 87 PRO A C 1
ATOM 716 O O . PRO A 1 87 ? -13.493 25.493 23.068 1.00 51.69 87 PRO A O 1
ATOM 719 N N . ALA A 1 88 ? -15.395 24.466 23.693 1.00 47.38 88 ALA A N 1
ATOM 720 C CA . ALA A 1 88 ? -15.222 24.685 25.129 1.00 47.38 88 ALA A CA 1
ATOM 721 C C . ALA A 1 88 ? -13.921 24.032 25.653 1.00 47.38 88 ALA A C 1
ATOM 723 O O . ALA A 1 88 ? -13.520 22.982 25.140 1.00 47.38 88 ALA A O 1
ATOM 724 N N . PRO A 1 89 ? -13.245 24.639 26.650 1.00 51.59 89 PRO A N 1
ATOM 725 C CA . PRO A 1 89 ? -11.978 24.133 27.171 1.00 51.59 89 PRO A CA 1
ATOM 726 C C . PRO A 1 89 ? -12.120 22.696 27.691 1.00 51.59 89 PRO A C 1
ATOM 728 O O . PRO A 1 89 ? -13.070 22.361 28.385 1.00 51.59 89 PRO A O 1
ATOM 731 N N . ALA A 1 90 ? -11.163 21.844 27.321 1.00 54.28 90 ALA A N 1
ATOM 732 C CA . ALA A 1 90 ? -11.125 20.430 27.682 1.00 54.28 90 ALA A CA 1
ATOM 733 C C . ALA A 1 90 ? -10.533 20.225 29.091 1.00 54.28 90 ALA A C 1
ATOM 735 O O . ALA A 1 90 ? -9.420 19.723 29.233 1.00 54.28 90 ALA A O 1
ATOM 736 N N . ASP A 1 91 ? -11.249 20.652 30.131 1.00 47.00 91 ASP A N 1
ATOM 737 C CA . ASP A 1 91 ? -10.895 20.445 31.545 1.00 47.00 91 ASP A CA 1
ATOM 738 C C . ASP A 1 91 ? -11.542 19.192 32.172 1.00 47.00 91 ASP A C 1
ATOM 740 O O . ASP A 1 91 ? -11.295 18.870 33.335 1.00 47.00 91 ASP A O 1
ATOM 744 N N . GLY A 1 92 ? -12.290 18.409 31.391 1.00 52.22 92 GLY A N 1
ATOM 745 C CA . GLY A 1 92 ? -12.619 17.027 31.747 1.00 52.22 92 GLY A CA 1
ATOM 746 C C . GLY A 1 92 ? -11.384 16.115 31.680 1.00 52.22 92 GLY A C 1
ATOM 747 O O . GLY A 1 92 ? -10.422 16.441 30.978 1.00 52.22 92 GLY A O 1
ATOM 748 N N . PRO A 1 93 ? -11.380 14.949 32.365 1.00 45.31 93 PRO A N 1
ATOM 749 C CA . PRO A 1 93 ? -10.336 13.950 32.148 1.00 45.31 93 PRO A CA 1
ATOM 750 C C . PRO A 1 93 ? -10.215 13.732 30.642 1.00 45.31 93 PRO A C 1
ATOM 752 O O . PRO A 1 93 ? -11.240 13.689 29.963 1.00 45.31 93 PRO A O 1
ATOM 755 N N . LEU A 1 94 ? -8.990 13.632 30.117 1.00 50.75 94 LEU A N 1
ATOM 756 C CA . LEU A 1 94 ? -8.746 13.210 28.740 1.00 50.75 94 LEU A CA 1
ATOM 757 C C . LEU A 1 94 ? -9.322 11.796 28.586 1.00 50.75 94 LEU A C 1
ATOM 759 O O . LEU A 1 94 ? -8.606 10.801 28.693 1.00 50.75 94 LEU A O 1
ATOM 763 N N . VAL A 1 95 ? -10.640 11.701 28.415 1.00 44.75 95 VAL A N 1
ATOM 764 C CA . VAL A 1 95 ? -11.356 10.504 28.024 1.00 44.75 95 VAL A CA 1
ATOM 765 C C . VAL A 1 95 ? -10.762 10.211 26.670 1.00 44.75 95 VAL A C 1
ATOM 767 O O . VAL A 1 95 ? -11.100 10.869 25.695 1.00 44.75 95 VAL A O 1
ATOM 770 N N . LYS A 1 96 ? -9.779 9.309 26.645 1.00 44.34 96 LYS A N 1
ATOM 771 C CA . LYS A 1 96 ? -9.202 8.767 25.425 1.00 44.34 96 LYS A CA 1
ATOM 772 C C . LYS A 1 96 ? -10.391 8.191 24.658 1.00 44.34 96 LYS A C 1
ATOM 774 O O . LYS A 1 96 ? -10.909 7.158 25.092 1.00 44.34 96 LYS A O 1
ATOM 779 N N . PRO A 1 97 ? -10.891 8.877 23.616 1.00 43.91 97 PRO A N 1
ATOM 780 C CA . PRO A 1 97 ? -12.097 8.435 22.948 1.00 43.91 97 PRO A CA 1
ATOM 781 C C . PRO A 1 97 ? -11.799 7.074 22.311 1.00 43.91 97 PRO A C 1
ATOM 783 O O . PRO A 1 97 ? -10.626 6.770 22.047 1.00 43.91 97 PRO A O 1
ATOM 786 N N . PRO A 1 98 ? -12.810 6.225 22.078 1.00 49.53 98 PRO A N 1
ATOM 787 C CA . PRO A 1 98 ? -12.610 5.041 21.254 1.00 49.53 98 PRO A CA 1
ATOM 788 C C . PRO A 1 98 ? -12.018 5.519 19.925 1.00 49.53 98 PRO A C 1
ATOM 790 O O . PRO A 1 98 ? -12.641 6.313 19.232 1.00 49.53 98 PRO A O 1
ATOM 793 N N . ALA A 1 99 ? -10.768 5.132 19.656 1.00 50.88 99 ALA A N 1
ATOM 794 C CA . ALA A 1 99 ? -9.937 5.722 18.614 1.00 50.88 99 ALA A CA 1
ATOM 795 C C . ALA A 1 99 ? -10.697 5.825 17.285 1.00 50.88 99 ALA A C 1
ATOM 797 O O . ALA A 1 99 ? -11.017 4.814 16.656 1.00 50.88 99 ALA A O 1
ATOM 798 N N . ASP A 1 100 ? -10.966 7.049 16.857 1.00 57.41 100 ASP A N 1
ATOM 799 C CA . ASP A 1 100 ? -11.463 7.386 15.539 1.00 57.41 100 ASP A CA 1
ATOM 800 C C . ASP A 1 100 ? -10.403 6.967 14.511 1.00 57.41 100 ASP A C 1
ATOM 802 O O . ASP A 1 100 ? -9.407 7.642 14.250 1.00 57.41 100 ASP A O 1
ATOM 806 N N . GLN A 1 101 ? -10.582 5.769 13.949 1.00 64.50 101 GLN A N 1
ATOM 807 C CA . GLN A 1 101 ? -9.562 5.129 13.115 1.00 64.50 101 GLN A CA 1
ATOM 808 C C . GLN A 1 101 ? -9.241 5.946 11.856 1.00 64.50 101 GLN A C 1
ATOM 810 O O . GLN A 1 101 ? -8.108 5.926 11.379 1.00 64.50 101 GLN A O 1
ATOM 815 N N . ILE A 1 102 ? -10.228 6.664 11.313 1.00 69.50 102 ILE A N 1
ATOM 816 C CA . ILE A 1 102 ? -10.110 7.406 10.053 1.00 69.50 102 ILE A CA 1
ATOM 817 C C . ILE A 1 102 ? -9.133 8.598 10.166 1.00 69.50 102 ILE A C 1
ATOM 819 O O . ILE A 1 102 ? -8.166 8.618 9.400 1.00 69.50 102 ILE A O 1
ATOM 823 N N . PRO A 1 103 ? -9.288 9.568 11.091 1.00 78.94 103 PRO A N 1
ATOM 824 C CA . PRO A 1 103 ? -8.347 10.692 11.215 1.00 78.94 103 PRO A CA 1
ATOM 825 C C . PRO A 1 103 ? -6.909 10.272 11.493 1.00 78.94 103 PRO A C 1
ATOM 827 O O . PRO A 1 103 ? -5.993 10.840 10.897 1.00 78.94 103 PRO A O 1
ATOM 830 N N . TRP A 1 104 ? -6.682 9.237 12.303 1.00 70.62 104 TRP A N 1
ATOM 831 C CA . TRP A 1 104 ? -5.319 8.754 12.547 1.00 70.62 104 TRP A CA 1
ATOM 832 C C . TRP A 1 104 ? -4.688 8.126 11.294 1.00 70.62 104 TRP A C 1
ATOM 834 O O . TRP A 1 104 ? -3.506 8.332 11.016 1.00 70.62 104 TRP A O 1
ATOM 844 N N . ARG A 1 105 ? -5.479 7.416 10.478 1.00 83.00 105 ARG A N 1
ATOM 845 C CA . ARG A 1 105 ? -5.038 6.896 9.171 1.00 83.00 105 ARG A CA 1
ATOM 846 C C . ARG A 1 105 ? -4.674 8.035 8.213 1.00 83.00 105 ARG A C 1
ATOM 848 O O . ARG A 1 105 ? -3.625 7.967 7.572 1.00 83.00 105 ARG A O 1
ATOM 855 N N . PHE A 1 106 ? -5.469 9.107 8.160 1.00 84.00 106 PHE A N 1
ATOM 856 C CA . PHE A 1 106 ? -5.153 10.298 7.357 1.00 84.00 106 PHE A CA 1
ATOM 857 C C . PHE A 1 106 ? -3.923 11.058 7.870 1.00 84.00 106 PHE A C 1
ATOM 859 O O . PHE A 1 106 ? -3.126 11.548 7.070 1.00 84.00 106 PHE A O 1
ATOM 866 N N . TYR A 1 107 ? -3.718 11.115 9.185 1.00 80.75 107 TYR A N 1
ATOM 867 C CA . TYR A 1 107 ? -2.510 11.688 9.774 1.00 80.75 107 TYR A CA 1
ATOM 868 C C . TYR A 1 107 ? -1.253 10.923 9.334 1.00 80.75 107 TYR A C 1
ATOM 870 O O . TYR A 1 107 ? -0.297 11.530 8.847 1.00 80.75 107 TYR A O 1
ATOM 878 N N . ASN A 1 108 ? -1.276 9.587 9.386 1.00 80.75 108 ASN A N 1
ATOM 879 C CA . ASN A 1 108 ? -0.171 8.780 8.865 1.00 80.75 108 ASN A CA 1
ATOM 880 C C . ASN A 1 108 ? 0.014 8.923 7.360 1.00 80.75 108 ASN A C 1
ATOM 882 O O . ASN A 1 108 ? 1.150 8.946 6.897 1.00 80.75 108 ASN A O 1
ATOM 886 N N . TYR A 1 109 ? -1.077 9.007 6.595 1.00 86.00 109 TYR A N 1
ATOM 887 C CA . TYR A 1 109 ? -1.018 9.269 5.159 1.00 86.00 109 TYR A CA 1
ATOM 888 C C . TYR A 1 109 ? -0.208 10.540 4.883 1.00 86.00 109 TYR A C 1
ATOM 890 O O . TYR A 1 109 ? 0.697 10.517 4.050 1.00 86.00 109 TYR A O 1
ATOM 898 N N . VAL A 1 110 ? -0.463 11.623 5.630 1.00 86.31 110 VAL A N 1
ATOM 899 C CA . VAL A 1 110 ? 0.302 12.872 5.511 1.00 86.31 110 VAL A CA 1
ATOM 900 C C . VAL A 1 110 ? 1.760 12.665 5.915 1.00 86.31 110 VAL A C 1
ATOM 902 O O . VAL A 1 110 ? 2.644 13.098 5.181 1.00 86.31 110 VAL A O 1
ATOM 905 N N . ILE A 1 111 ? 2.041 11.976 7.027 1.00 81.44 111 ILE A N 1
ATOM 906 C CA . ILE A 1 111 ? 3.422 11.694 7.458 1.00 81.44 111 ILE A CA 1
ATOM 907 C C . ILE A 1 111 ? 4.184 10.922 6.382 1.00 81.44 111 ILE A C 1
ATOM 909 O O . ILE A 1 111 ? 5.269 11.337 5.980 1.00 81.44 111 ILE A O 1
ATOM 913 N N . VAL A 1 112 ? 3.628 9.813 5.898 1.00 85.00 112 VAL A N 1
ATOM 914 C CA . VAL A 1 112 ? 4.281 8.960 4.900 1.00 85.00 112 VAL A CA 1
ATOM 915 C C . VAL A 1 112 ? 4.417 9.688 3.571 1.00 85.00 112 VAL A C 1
ATOM 917 O O . VAL A 1 112 ? 5.452 9.557 2.920 1.00 85.00 112 VAL A O 1
ATOM 920 N N . PHE A 1 113 ? 3.446 10.523 3.200 1.00 88.25 113 PHE A N 1
ATOM 921 C CA . PHE A 1 113 ? 3.569 11.391 2.037 1.00 88.25 113 PHE A CA 1
ATOM 922 C C . PHE A 1 113 ? 4.707 12.403 2.195 1.00 88.25 113 PHE A C 1
ATOM 924 O O . PHE A 1 113 ? 5.516 12.527 1.284 1.00 88.25 113 PHE A O 1
ATOM 931 N N . VAL A 1 114 ? 4.816 13.094 3.334 1.00 86.31 114 VAL A N 1
ATOM 932 C CA . VAL A 1 114 ? 5.885 14.074 3.592 1.00 86.31 114 VAL A CA 1
ATOM 933 C C . VAL A 1 114 ? 7.251 13.394 3.610 1.00 86.31 114 VAL A C 1
ATOM 935 O O . VAL A 1 114 ? 8.171 13.852 2.939 1.00 86.31 114 VAL A O 1
ATOM 938 N N . VAL A 1 115 ? 7.388 12.273 4.320 1.00 84.31 115 VAL A N 1
ATOM 939 C CA . VAL A 1 115 ? 8.634 11.498 4.353 1.00 84.31 115 VAL A CA 1
ATOM 940 C C . VAL A 1 115 ? 8.989 11.020 2.948 1.00 84.31 115 VAL A C 1
ATOM 942 O O . VAL A 1 115 ? 10.093 11.273 2.474 1.00 84.31 115 VAL A O 1
ATOM 945 N N . GLY A 1 116 ? 8.051 10.394 2.238 1.00 86.12 116 GLY A N 1
ATOM 946 C CA . GLY A 1 116 ? 8.269 9.944 0.868 1.00 86.12 116 GLY A CA 1
ATOM 947 C C . GLY A 1 116 ? 8.609 11.098 -0.077 1.00 86.12 116 GLY A C 1
ATOM 948 O O . GLY A 1 116 ? 9.499 10.963 -0.912 1.00 86.12 116 GLY A O 1
ATOM 949 N N . PHE A 1 117 ? 7.977 12.258 0.092 1.00 85.00 117 PHE A N 1
ATOM 950 C CA . PHE A 1 117 ? 8.277 13.465 -0.668 1.00 85.00 117 PHE A CA 1
ATOM 951 C C . PHE A 1 117 ? 9.723 13.921 -0.449 1.00 85.00 117 PHE A C 1
ATOM 953 O O . PHE A 1 117 ? 10.409 14.220 -1.423 1.00 85.00 117 PHE A O 1
ATOM 960 N N . LEU A 1 118 ? 10.235 13.876 0.786 1.00 87.06 118 LEU A N 1
ATOM 961 C CA . LEU A 1 118 ? 11.651 14.135 1.068 1.00 87.06 118 LEU A CA 1
ATOM 962 C C . LEU A 1 118 ? 12.562 13.119 0.362 1.00 87.06 118 LEU A C 1
ATOM 964 O O . LEU A 1 118 ? 13.533 13.513 -0.279 1.00 87.06 118 LEU A O 1
ATOM 968 N N . PHE A 1 119 ? 12.234 11.824 0.395 1.00 83.38 119 PHE A N 1
ATOM 969 C CA . PHE A 1 119 ? 12.987 10.800 -0.346 1.00 83.38 119 PHE A CA 1
ATOM 970 C C . PHE A 1 119 ? 12.957 11.022 -1.867 1.00 83.38 119 PHE A C 1
ATOM 972 O O . PHE A 1 119 ? 13.957 10.777 -2.547 1.00 83.38 119 PHE A O 1
ATOM 979 N N . TRP A 1 120 ? 11.848 11.521 -2.410 1.00 86.00 120 TRP A N 1
ATOM 980 C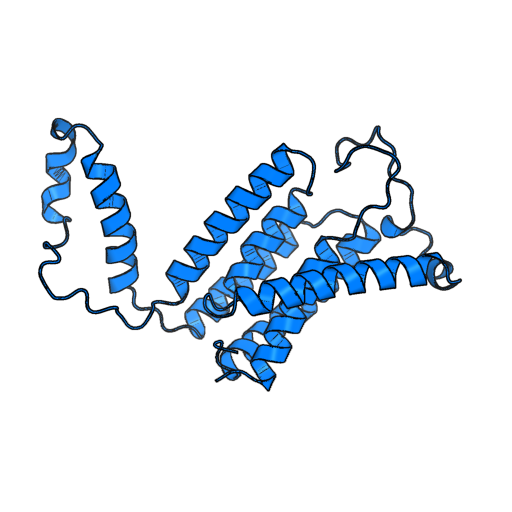 CA . TRP A 1 120 ? 11.748 11.909 -3.816 1.00 86.00 120 TRP A CA 1
ATOM 981 C C . TRP A 1 120 ? 12.590 13.149 -4.138 1.00 86.00 120 TRP A C 1
ATOM 983 O O . TRP A 1 120 ? 13.307 13.139 -5.138 1.00 86.00 120 TRP A O 1
ATOM 993 N N . MET A 1 121 ? 12.603 14.171 -3.271 1.00 82.94 121 MET A N 1
ATOM 994 C CA . MET A 1 121 ? 13.501 15.330 -3.412 1.00 82.94 121 MET A CA 1
ATOM 995 C C . MET A 1 121 ? 14.976 14.909 -3.394 1.00 82.94 121 MET A C 1
ATOM 997 O O . MET A 1 121 ? 15.789 15.447 -4.143 1.00 82.94 121 MET A O 1
ATOM 1001 N N . LEU A 1 122 ? 15.314 13.892 -2.598 1.00 83.19 122 LEU A N 1
ATOM 1002 C CA . LEU A 1 122 ? 16.640 13.271 -2.555 1.00 83.19 122 LEU A CA 1
ATOM 1003 C C . LEU A 1 122 ? 16.920 12.327 -3.742 1.00 83.19 122 LEU A C 1
ATOM 1005 O O . LEU A 1 122 ? 17.975 11.693 -3.781 1.00 83.19 122 LEU A O 1
ATOM 1009 N N . ARG A 1 123 ? 15.991 12.213 -4.705 1.00 79.62 123 ARG A N 1
ATOM 1010 C CA . ARG A 1 123 ? 16.046 11.318 -5.876 1.00 79.62 123 ARG A CA 1
ATOM 1011 C C . ARG A 1 123 ? 16.212 9.836 -5.518 1.00 79.62 123 ARG A C 1
ATOM 1013 O O . ARG A 1 123 ? 16.711 9.068 -6.336 1.00 79.62 123 ARG A O 1
ATOM 1020 N N . GLN A 1 124 ? 15.810 9.427 -4.315 1.00 79.44 124 GLN A N 1
ATOM 1021 C CA . GLN A 1 124 ? 15.911 8.041 -3.838 1.00 79.44 124 GLN A CA 1
ATOM 1022 C C . GLN A 1 124 ? 14.690 7.195 -4.218 1.00 79.44 124 GLN A C 1
ATOM 1024 O O . GLN A 1 124 ? 14.802 5.979 -4.335 1.00 79.44 124 GLN A O 1
ATOM 1029 N N . MET A 1 125 ? 13.528 7.826 -4.411 1.00 80.25 125 MET A N 1
ATOM 1030 C CA . MET A 1 125 ? 12.253 7.145 -4.655 1.00 80.25 125 MET A CA 1
ATOM 1031 C C . MET A 1 125 ? 11.453 7.854 -5.749 1.00 80.25 125 MET A C 1
ATOM 1033 O O . MET A 1 125 ? 11.538 9.075 -5.879 1.00 80.25 125 MET A O 1
ATOM 1037 N N . GLY A 1 126 ? 10.694 7.109 -6.558 1.00 80.88 126 GLY A N 1
ATOM 1038 C CA . GLY A 1 126 ? 9.874 7.675 -7.627 1.00 80.88 126 GLY A CA 1
ATOM 1039 C C . GLY A 1 126 ? 8.644 8.407 -7.086 1.00 80.88 126 GLY A C 1
ATOM 1040 O O . GLY A 1 126 ? 8.057 8.005 -6.085 1.00 80.88 126 GLY A O 1
ATOM 1041 N N . ALA A 1 127 ? 8.194 9.462 -7.775 1.00 81.88 127 ALA A N 1
ATOM 1042 C CA . ALA A 1 127 ? 6.996 10.208 -7.364 1.00 81.88 127 ALA A CA 1
ATOM 1043 C C . ALA A 1 127 ? 5.731 9.329 -7.321 1.00 81.88 127 ALA A C 1
ATOM 1045 O O . ALA A 1 127 ? 4.825 9.586 -6.533 1.00 81.88 127 ALA A O 1
ATOM 1046 N N . GLY A 1 128 ? 5.658 8.304 -8.178 1.00 81.88 128 GLY A N 1
ATOM 1047 C CA . GLY A 1 128 ? 4.572 7.324 -8.167 1.00 81.88 128 GLY A CA 1
ATOM 1048 C C . GLY A 1 128 ? 4.587 6.451 -6.910 1.00 81.88 128 GLY A C 1
ATOM 1049 O O . GLY A 1 128 ? 3.546 6.284 -6.279 1.00 81.88 128 GLY A O 1
ATOM 1050 N N . ASP A 1 129 ? 5.770 5.980 -6.506 1.00 85.19 129 ASP A N 1
ATOM 1051 C CA . ASP A 1 129 ? 5.959 5.131 -5.323 1.00 85.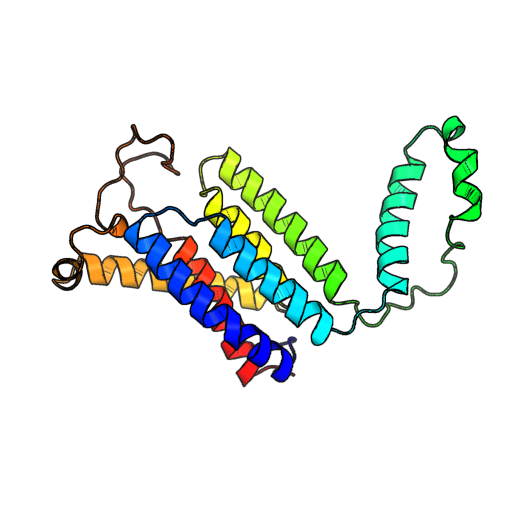19 129 ASP A CA 1
ATOM 1052 C C . ASP A 1 129 ? 5.606 5.872 -4.031 1.00 85.19 129 ASP A C 1
ATOM 1054 O O . ASP A 1 129 ? 4.925 5.320 -3.172 1.00 85.19 129 ASP A O 1
ATOM 1058 N N . VAL A 1 130 ? 5.989 7.153 -3.920 1.00 88.19 130 VAL A N 1
ATOM 1059 C CA . VAL A 1 130 ? 5.622 8.023 -2.784 1.00 88.19 130 VAL A CA 1
ATOM 1060 C C . VAL A 1 130 ? 4.114 8.071 -2.594 1.00 88.19 130 VAL A C 1
ATOM 1062 O O . VAL A 1 130 ? 3.607 7.884 -1.488 1.00 88.19 130 VAL A O 1
ATOM 1065 N N . LYS A 1 131 ? 3.386 8.334 -3.681 1.00 89.94 131 LYS A N 1
ATOM 1066 C CA . LYS A 1 131 ? 1.932 8.470 -3.633 1.00 89.94 131 LYS A CA 1
ATOM 1067 C C . LYS A 1 131 ? 1.263 7.134 -3.321 1.00 89.94 131 LYS A C 1
ATOM 1069 O O . LYS A 1 131 ? 0.312 7.107 -2.545 1.00 89.94 131 LYS A O 1
ATOM 1074 N N . LEU A 1 132 ? 1.769 6.039 -3.892 1.00 90.00 132 LEU A N 1
ATOM 1075 C CA . LEU A 1 132 ? 1.273 4.696 -3.606 1.00 90.00 132 LEU A CA 1
ATOM 1076 C C . LEU A 1 132 ? 1.465 4.343 -2.125 1.00 90.00 132 LEU A C 1
ATOM 1078 O O . LEU A 1 132 ? 0.499 3.964 -1.467 1.00 90.00 132 LEU A O 1
ATOM 1082 N N . ALA A 1 133 ? 2.677 4.521 -1.593 1.00 89.19 133 ALA A N 1
ATOM 1083 C CA . ALA A 1 133 ? 2.998 4.237 -0.198 1.00 89.19 133 ALA A CA 1
ATOM 1084 C C . ALA A 1 133 ? 2.135 5.062 0.767 1.00 89.19 133 ALA A C 1
ATOM 1086 O O . ALA A 1 133 ? 1.621 4.518 1.742 1.00 89.19 133 ALA A O 1
ATOM 1087 N N . ALA A 1 134 ? 1.913 6.347 0.465 1.00 89.38 134 ALA A N 1
ATOM 1088 C CA . ALA A 1 134 ? 1.032 7.199 1.256 1.00 89.38 134 ALA A CA 1
ATOM 1089 C C . ALA A 1 134 ? -0.396 6.634 1.309 1.00 89.38 134 ALA A C 1
ATOM 1091 O O . ALA A 1 134 ? -0.932 6.423 2.395 1.00 89.38 134 ALA A O 1
ATOM 1092 N N . VAL A 1 135 ? -0.999 6.327 0.154 1.00 92.19 135 VAL A N 1
ATOM 1093 C CA . VAL A 1 135 ? -2.373 5.800 0.084 1.00 92.19 135 VAL A CA 1
ATOM 1094 C C . VAL A 1 135 ? -2.500 4.433 0.756 1.00 92.19 135 VAL A C 1
ATOM 1096 O O . VAL A 1 135 ? -3.484 4.184 1.444 1.00 92.19 135 VAL A O 1
ATOM 1099 N N . MET A 1 136 ? -1.514 3.549 0.608 1.00 91.19 136 MET A N 1
ATOM 1100 C CA . MET A 1 136 ? -1.555 2.215 1.215 1.00 91.19 136 MET A CA 1
ATOM 1101 C C . MET A 1 136 ? -1.687 2.242 2.737 1.00 91.19 136 MET A C 1
ATOM 1103 O O . MET A 1 136 ? -2.364 1.392 3.310 1.00 91.19 136 MET A O 1
ATOM 1107 N N . VAL A 1 137 ? -1.067 3.222 3.389 1.00 89.88 137 VAL A N 1
ATOM 1108 C CA . VAL A 1 137 ? -1.092 3.363 4.849 1.00 89.88 137 VAL A CA 1
ATOM 1109 C C . VAL A 1 137 ? -2.497 3.647 5.375 1.00 89.88 137 VAL A C 1
ATOM 1111 O O . VAL A 1 137 ? -2.799 3.299 6.513 1.00 89.88 137 VAL A O 1
ATOM 1114 N N . LEU A 1 138 ? -3.396 4.180 4.541 1.00 89.00 138 LEU A N 1
ATOM 1115 C CA . LEU A 1 138 ? -4.800 4.357 4.911 1.00 89.00 138 LEU A CA 1
ATOM 1116 C C . LEU A 1 138 ? -5.477 3.020 5.232 1.00 89.00 138 LEU A C 1
ATOM 1118 O O . LEU A 1 138 ? -6.287 2.946 6.149 1.00 89.00 138 LEU A O 1
ATOM 1122 N N . PHE A 1 139 ? -5.101 1.941 4.547 1.00 89.75 139 PHE A N 1
ATOM 1123 C CA . PHE A 1 139 ? -5.663 0.607 4.767 1.00 89.75 139 PHE A CA 1
ATOM 1124 C C . PHE A 1 139 ? -5.107 -0.087 6.017 1.00 89.75 139 PHE A C 1
ATOM 1126 O O . PHE A 1 139 ? -5.702 -1.046 6.506 1.00 89.75 139 PHE A O 1
ATOM 1133 N N . MET A 1 140 ? -4.005 0.405 6.583 1.00 88.50 140 MET A N 1
ATOM 1134 C CA . MET A 1 140 ? -3.278 -0.258 7.667 1.00 88.50 140 MET A CA 1
ATOM 1135 C C . MET A 1 140 ? -3.720 0.246 9.040 1.00 88.50 140 MET A C 1
ATOM 1137 O O . MET A 1 140 ? -3.869 1.453 9.240 1.00 88.50 140 MET A O 1
ATOM 1141 N N . ASP A 1 141 ? -3.936 -0.665 9.996 1.00 84.50 141 ASP A N 1
ATOM 1142 C CA . ASP A 1 141 ? -4.194 -0.247 11.373 1.00 84.50 141 ASP A CA 1
ATOM 1143 C C . ASP A 1 141 ? -2.909 0.352 11.982 1.00 84.50 141 ASP A C 1
ATOM 1145 O O . ASP A 1 141 ? -1.853 -0.288 11.967 1.00 84.50 141 ASP A O 1
ATOM 1149 N N . PRO A 1 142 ? -2.995 1.564 12.550 1.00 75.19 142 PRO A N 1
ATOM 1150 C CA . PRO A 1 142 ? -1.941 2.220 13.327 1.00 75.19 142 PRO A CA 1
ATOM 1151 C C . PRO A 1 142 ? -1.145 1.333 14.281 1.00 75.19 142 PRO A C 1
ATOM 1153 O O . PRO A 1 142 ? 0.075 1.455 14.402 1.00 75.19 142 PRO A O 1
ATOM 1156 N N . ARG A 1 143 ? -1.846 0.446 14.985 1.00 78.12 143 ARG A N 1
ATOM 1157 C CA . ARG A 1 143 ? -1.298 -0.403 16.044 1.00 78.12 143 ARG A CA 1
ATOM 1158 C C . ARG A 1 143 ? -0.446 -1.534 15.478 1.00 78.12 143 ARG A C 1
ATOM 1160 O O . ARG A 1 143 ? 0.411 -2.058 16.181 1.00 78.12 143 ARG A O 1
ATOM 1167 N N . ASP A 1 144 ? -0.626 -1.859 14.200 1.00 82.00 144 ASP A N 1
ATOM 1168 C CA . ASP A 1 144 ? 0.132 -2.888 13.493 1.00 82.00 144 ASP A CA 1
ATOM 1169 C C . ASP A 1 144 ? 1.360 -2.328 12.750 1.00 82.00 144 ASP A C 1
ATOM 1171 O O . ASP A 1 144 ? 2.015 -3.069 12.016 1.00 82.00 144 ASP A O 1
ATOM 1175 N N . ALA A 1 145 ? 1.723 -1.050 12.935 1.00 79.06 145 ALA A N 1
ATOM 1176 C CA . ALA A 1 145 ? 2.829 -0.410 12.209 1.00 79.06 145 ALA A CA 1
ATOM 1177 C C . ALA A 1 145 ? 4.153 -1.199 12.282 1.00 79.06 145 ALA A C 1
ATOM 1179 O O . ALA A 1 145 ? 4.868 -1.316 11.285 1.00 79.06 145 ALA A O 1
ATOM 1180 N N . GLY A 1 146 ? 4.459 -1.802 13.438 1.00 80.12 146 GLY A N 1
ATOM 1181 C CA . GLY A 1 146 ? 5.632 -2.666 13.598 1.00 80.12 146 GLY A CA 1
ATOM 1182 C C . GLY A 1 146 ? 5.572 -3.920 12.718 1.00 80.12 146 GLY A C 1
ATOM 1183 O O . GLY A 1 146 ? 6.536 -4.239 12.023 1.00 80.12 146 GLY A O 1
ATOM 1184 N N . THR A 1 147 ? 4.429 -4.608 12.693 1.00 83.81 147 THR A N 1
ATOM 1185 C CA . THR A 1 147 ? 4.205 -5.796 11.853 1.00 83.81 147 THR A CA 1
ATOM 1186 C C . THR A 1 147 ? 4.238 -5.442 10.370 1.00 83.81 147 THR A C 1
ATOM 1188 O O . THR A 1 147 ? 4.888 -6.136 9.590 1.00 83.81 147 THR A O 1
ATOM 1191 N N . VAL A 1 148 ? 3.612 -4.330 9.979 1.00 87.75 148 VAL A N 1
ATOM 1192 C CA . VAL A 1 148 ? 3.640 -3.809 8.606 1.00 87.75 148 VAL A CA 1
ATOM 1193 C C . VAL A 1 148 ? 5.070 -3.550 8.145 1.00 87.75 148 VAL A C 1
ATOM 1195 O O . VAL A 1 148 ? 5.410 -3.905 7.021 1.00 87.75 148 VAL A O 1
ATOM 1198 N N . MET A 1 149 ? 5.927 -2.975 8.990 1.00 85.75 149 MET A N 1
ATOM 1199 C CA . MET A 1 149 ? 7.315 -2.693 8.619 1.00 85.75 149 MET A CA 1
ATOM 1200 C C . MET A 1 149 ? 8.114 -3.977 8.352 1.00 85.75 149 MET A C 1
ATOM 1202 O O . MET A 1 149 ? 8.860 -4.037 7.374 1.00 85.75 149 MET A O 1
ATOM 1206 N N . TRP A 1 150 ? 7.898 -5.032 9.145 1.00 89.00 150 TRP A N 1
ATOM 1207 C CA . TRP A 1 150 ? 8.485 -6.354 8.891 1.00 89.00 150 TRP A CA 1
ATOM 1208 C C . TRP A 1 150 ? 7.954 -7.005 7.613 1.00 89.00 150 TRP A C 1
ATOM 1210 O O . TRP A 1 150 ? 8.741 -7.536 6.830 1.00 89.00 150 TRP A O 1
ATOM 1220 N N . ILE A 1 151 ? 6.642 -6.929 7.369 1.00 91.88 151 ILE A N 1
ATOM 1221 C CA . ILE A 1 151 ? 6.027 -7.422 6.128 1.00 91.88 151 ILE A CA 1
ATOM 1222 C C . ILE A 1 151 ? 6.587 -6.655 4.929 1.00 91.88 151 ILE A C 1
ATOM 1224 O O . ILE A 1 151 ? 6.929 -7.272 3.928 1.00 91.88 151 ILE A O 1
ATOM 1228 N N . CYS A 1 152 ? 6.735 -5.334 5.040 1.00 88.19 152 CYS A N 1
ATOM 1229 C CA . CYS A 1 152 ? 7.280 -4.480 3.991 1.00 88.19 152 CYS A CA 1
ATOM 1230 C C . CYS A 1 152 ? 8.719 -4.851 3.655 1.00 88.19 152 CYS A C 1
ATOM 1232 O O . CYS A 1 152 ? 9.065 -5.069 2.493 1.00 88.19 152 CYS A O 1
ATOM 1234 N N . PHE A 1 153 ? 9.546 -5.016 4.685 1.00 89.12 153 PHE A N 1
ATOM 1235 C CA . PHE A 1 153 ? 10.918 -5.469 4.526 1.00 89.12 153 PHE A CA 1
ATOM 1236 C C . PHE A 1 153 ? 10.987 -6.842 3.837 1.00 89.12 153 PHE A C 1
ATOM 1238 O O . PHE A 1 153 ? 11.691 -6.999 2.837 1.00 89.12 153 PHE A O 1
ATOM 1245 N N . ALA A 1 154 ? 10.203 -7.817 4.306 1.00 92.50 154 ALA A N 1
ATOM 1246 C CA . ALA A 1 154 ? 10.130 -9.145 3.703 1.00 92.50 154 ALA A CA 1
ATOM 1247 C C . ALA A 1 154 ? 9.607 -9.105 2.256 1.00 92.50 154 ALA A C 1
ATOM 1249 O O . ALA A 1 154 ? 10.135 -9.805 1.395 1.00 92.50 154 ALA A O 1
ATOM 1250 N N . ALA A 1 155 ? 8.615 -8.261 1.964 1.00 91.75 155 ALA A N 1
ATOM 1251 C CA . ALA A 1 155 ? 8.022 -8.102 0.641 1.00 91.75 155 ALA A CA 1
ATOM 1252 C C . ALA A 1 155 ? 9.005 -7.488 -0.360 1.00 91.75 155 ALA A C 1
ATOM 1254 O O . ALA A 1 155 ? 9.115 -7.980 -1.480 1.00 91.75 155 ALA A O 1
ATOM 1255 N N . ILE A 1 156 ? 9.763 -6.462 0.037 1.00 89.00 156 ILE A N 1
ATOM 1256 C CA . ILE A 1 156 ? 10.808 -5.868 -0.808 1.00 89.00 156 ILE A CA 1
ATOM 1257 C C . ILE A 1 156 ? 11.918 -6.888 -1.077 1.00 89.00 156 ILE A C 1
ATOM 1259 O O . ILE A 1 156 ? 12.353 -7.026 -2.224 1.00 89.00 156 ILE A O 1
ATOM 1263 N N . LEU A 1 157 ? 12.352 -7.643 -0.061 1.00 89.00 157 LEU A N 1
ATOM 1264 C CA . LEU A 1 157 ? 13.334 -8.715 -0.241 1.00 89.00 157 LEU A CA 1
ATOM 1265 C C . LEU A 1 157 ? 12.816 -9.805 -1.183 1.00 89.00 157 LEU A C 1
ATOM 1267 O O . LEU A 1 157 ? 13.526 -10.186 -2.112 1.00 89.00 157 LEU A O 1
ATOM 1271 N N . ALA A 1 158 ? 11.579 -10.265 -0.995 1.00 89.06 158 ALA A N 1
ATOM 1272 C CA . ALA A 1 158 ? 10.952 -11.275 -1.840 1.00 89.06 158 ALA A CA 1
ATOM 1273 C C . ALA A 1 158 ? 10.778 -10.785 -3.283 1.00 89.06 158 ALA A C 1
ATOM 1275 O O . ALA A 1 158 ? 11.110 -11.513 -4.219 1.00 89.06 158 ALA A O 1
ATOM 1276 N N . ALA A 1 159 ? 10.328 -9.545 -3.485 1.00 87.06 159 ALA A N 1
ATOM 1277 C CA . ALA A 1 159 ? 10.186 -8.936 -4.805 1.00 87.06 159 ALA A CA 1
ATOM 1278 C C . ALA A 1 159 ? 11.541 -8.795 -5.511 1.00 87.06 159 ALA A C 1
ATOM 1280 O O . ALA A 1 159 ? 11.676 -9.126 -6.693 1.00 87.06 159 ALA A O 1
ATOM 1281 N N . THR A 1 160 ? 12.572 -8.379 -4.773 1.00 85.62 160 THR A N 1
ATOM 1282 C CA . THR A 1 160 ? 13.943 -8.275 -5.285 1.00 85.62 160 THR A CA 1
ATOM 1283 C C . THR A 1 160 ? 14.486 -9.650 -5.658 1.00 85.62 160 THR A C 1
ATOM 1285 O O . THR A 1 160 ? 14.923 -9.845 -6.789 1.00 85.62 160 THR A O 1
ATOM 1288 N N . ALA A 1 161 ? 14.400 -10.626 -4.753 1.00 87.50 161 ALA A N 1
ATOM 1289 C CA . ALA A 1 161 ? 14.846 -11.995 -4.990 1.00 87.50 161 ALA A CA 1
ATOM 1290 C C . ALA A 1 161 ? 14.127 -12.626 -6.189 1.00 87.50 161 ALA A C 1
ATOM 1292 O O . ALA A 1 161 ? 14.776 -13.214 -7.051 1.00 87.50 161 ALA A O 1
ATOM 1293 N N . THR A 1 162 ? 12.809 -12.436 -6.294 1.00 86.38 162 THR A N 1
ATOM 1294 C CA . THR A 1 162 ? 11.994 -12.926 -7.415 1.00 86.38 162 THR A CA 1
ATOM 1295 C C . THR A 1 162 ? 12.433 -12.293 -8.730 1.00 86.38 162 THR A C 1
ATOM 1297 O O . THR A 1 162 ? 12.642 -12.992 -9.719 1.00 86.38 162 THR A O 1
ATOM 1300 N N . THR A 1 163 ? 12.645 -10.977 -8.747 1.00 83.19 163 THR A N 1
ATOM 1301 C CA . THR A 1 163 ? 13.099 -10.261 -9.948 1.00 83.19 163 THR A CA 1
ATOM 1302 C C . THR A 1 163 ? 14.487 -10.726 -10.381 1.00 83.19 163 THR A C 1
ATOM 1304 O O . THR A 1 163 ? 14.726 -10.932 -11.570 1.00 83.19 163 THR A O 1
ATOM 1307 N N . LEU A 1 164 ? 15.395 -10.950 -9.428 1.00 82.75 164 LEU A N 1
ATOM 1308 C CA . LEU A 1 164 ? 16.722 -11.497 -9.706 1.00 82.75 164 LEU A CA 1
ATOM 1309 C C . LEU A 1 164 ? 16.629 -12.923 -10.267 1.00 82.75 164 LEU A C 1
ATOM 1311 O O . LEU A 1 164 ? 17.240 -13.209 -11.295 1.00 82.75 164 LEU A O 1
ATOM 1315 N N . LEU A 1 165 ? 15.817 -13.794 -9.663 1.00 85.12 165 LEU A N 1
ATOM 1316 C CA . LEU A 1 165 ? 15.569 -15.158 -10.143 1.00 85.12 165 LEU A CA 1
ATOM 1317 C C . LEU A 1 165 ? 15.018 -15.179 -11.571 1.00 85.12 165 LEU A C 1
ATOM 1319 O O . LEU A 1 165 ? 15.539 -15.901 -12.420 1.00 85.12 165 LEU A O 1
ATOM 1323 N N . ILE A 1 166 ? 14.001 -14.366 -11.869 1.00 85.06 166 ILE A N 1
ATOM 1324 C CA . ILE A 1 166 ? 13.403 -14.298 -13.211 1.00 85.06 166 ILE A CA 1
ATOM 1325 C C . ILE A 1 166 ? 14.424 -13.782 -14.229 1.00 85.06 166 ILE A C 1
ATOM 1327 O O . ILE A 1 166 ? 14.507 -14.306 -15.338 1.00 85.06 166 ILE A O 1
ATOM 1331 N N . ARG A 1 167 ? 15.251 -12.805 -13.846 1.00 78.12 167 ARG A N 1
ATOM 1332 C CA . ARG A 1 167 ? 16.308 -12.271 -14.711 1.00 78.12 167 ARG A CA 1
ATOM 1333 C C . ARG A 1 167 ? 17.388 -13.306 -15.025 1.00 78.12 167 ARG A C 1
ATOM 1335 O O . ARG A 1 167 ? 17.887 -13.338 -16.147 1.00 78.12 167 ARG A O 1
ATOM 1342 N N . HIS A 1 168 ? 17.756 -14.131 -14.047 1.00 82.06 168 HIS A N 1
ATOM 1343 C CA . HIS A 1 168 ? 18.765 -15.179 -14.216 1.00 82.06 168 HIS A CA 1
ATOM 1344 C C . HIS A 1 168 ? 18.232 -16.435 -14.919 1.00 82.06 168 HIS A C 1
ATOM 1346 O O . HIS A 1 168 ? 19.020 -17.240 -15.410 1.00 82.06 168 HIS A O 1
ATOM 1352 N N . THR A 1 169 ? 16.914 -16.606 -15.005 1.00 84.88 169 THR A N 1
ATOM 1353 C CA . THR A 1 169 ? 16.272 -17.758 -15.652 1.00 84.88 169 THR A CA 1
ATOM 1354 C C . THR A 1 169 ? 15.791 -17.416 -17.070 1.00 84.88 169 THR A C 1
ATOM 1356 O O . THR A 1 169 ? 15.632 -16.243 -17.423 1.00 84.88 169 THR A O 1
ATOM 1359 N N . PRO A 1 170 ? 15.527 -18.419 -17.935 1.00 79.81 170 PRO A N 1
ATOM 1360 C CA . PRO A 1 170 ? 14.984 -18.180 -19.277 1.00 79.81 170 PRO A CA 1
ATOM 1361 C C . PRO A 1 170 ? 13.557 -17.607 -19.268 1.00 79.81 170 PRO A C 1
ATOM 1363 O O . PRO A 1 170 ? 13.054 -17.243 -20.327 1.00 79.81 170 PRO A O 1
ATOM 1366 N N . LEU A 1 171 ? 12.920 -17.484 -18.098 1.00 77.25 171 LEU A N 1
ATOM 1367 C CA . LEU A 1 171 ? 11.594 -16.887 -17.929 1.00 77.25 171 LEU A CA 1
ATOM 1368 C C . LEU A 1 171 ? 11.534 -15.427 -18.399 1.00 77.25 171 LEU A C 1
ATOM 1370 O O . LEU A 1 171 ? 10.496 -15.011 -18.909 1.00 77.25 171 LEU A O 1
ATOM 1374 N N . HIS A 1 172 ? 12.637 -14.668 -18.335 1.00 76.94 172 HIS A N 1
ATOM 1375 C CA . HIS A 1 172 ? 12.662 -13.303 -18.880 1.00 76.94 172 HIS A CA 1
ATOM 1376 C C . HIS A 1 172 ? 12.398 -13.250 -20.400 1.00 76.94 172 HIS A C 1
ATOM 1378 O O . HIS A 1 172 ? 11.997 -12.208 -20.913 1.00 76.94 172 HIS A O 1
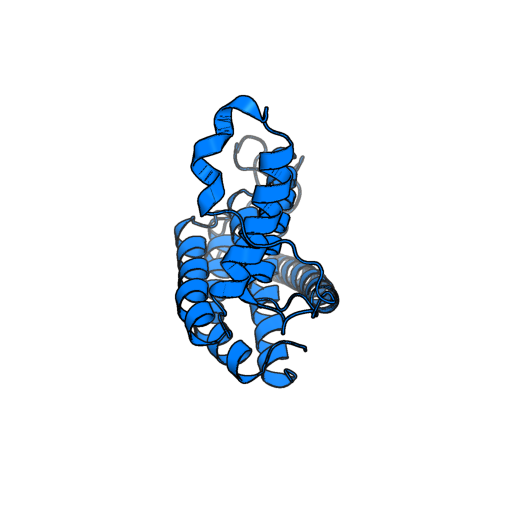ATOM 1384 N N . ARG A 1 173 ? 12.575 -14.364 -21.131 1.00 77.62 173 ARG A N 1
ATOM 1385 C CA . ARG A 1 173 ? 12.298 -14.448 -22.577 1.00 77.62 173 ARG A CA 1
ATOM 1386 C C . ARG A 1 173 ? 10.809 -14.415 -22.912 1.00 77.62 173 ARG A C 1
ATOM 1388 O O . ARG A 1 173 ? 10.474 -14.163 -24.061 1.00 77.62 173 ARG A O 1
ATOM 1395 N N . LEU A 1 174 ? 9.930 -14.663 -21.938 1.00 81.62 174 LEU A N 1
ATOM 1396 C CA . LEU A 1 174 ? 8.480 -14.532 -22.116 1.00 81.62 174 LEU A CA 1
ATOM 1397 C C . LEU A 1 174 ? 8.036 -13.064 -22.201 1.00 81.62 174 LEU A C 1
ATOM 1399 O O . LEU A 1 174 ? 6.940 -12.783 -22.672 1.00 81.62 174 LEU A O 1
ATOM 1403 N N . ALA A 1 175 ? 8.881 -12.144 -21.734 1.00 77.75 175 ALA A N 1
ATOM 1404 C CA . ALA A 1 175 ? 8.594 -10.721 -21.635 1.00 77.75 175 ALA A CA 1
ATOM 1405 C C . ALA A 1 175 ? 9.864 -9.877 -21.894 1.00 77.75 175 ALA A C 1
ATOM 1407 O O . ALA A 1 175 ? 10.314 -9.140 -21.005 1.00 77.75 175 ALA A O 1
ATOM 1408 N N . PRO A 1 176 ? 10.493 -10.003 -23.080 1.00 74.06 176 PRO A N 1
ATOM 1409 C CA . PRO A 1 176 ? 11.784 -9.379 -23.378 1.00 74.06 176 PRO A CA 1
ATOM 1410 C C . PRO A 1 176 ? 11.718 -7.846 -23.407 1.00 74.06 176 PRO A C 1
ATOM 1412 O O . PRO A 1 176 ? 12.715 -7.171 -23.156 1.00 74.06 176 PRO A O 1
ATOM 1415 N N . GLU A 1 177 ? 10.547 -7.278 -23.689 1.00 78.31 177 GLU A N 1
ATOM 1416 C CA . GLU A 1 177 ? 10.327 -5.842 -23.831 1.00 78.31 177 GLU A CA 1
ATOM 1417 C C . GLU A 1 177 ? 10.139 -5.100 -22.500 1.00 78.31 177 GLU A C 1
ATOM 1419 O O . GLU A 1 177 ? 10.095 -3.866 -22.483 1.00 78.31 177 GLU A O 1
ATOM 1424 N N . TRP A 1 178 ? 10.031 -5.800 -21.369 1.00 80.50 178 TRP A N 1
ATOM 1425 C CA . TRP A 1 178 ? 9.736 -5.158 -20.087 1.00 80.50 178 TRP A CA 1
ATOM 1426 C C . TRP A 1 178 ? 10.876 -4.252 -19.616 1.00 80.50 178 TRP A C 1
ATOM 1428 O O . TRP A 1 178 ? 12.062 -4.578 -19.706 1.00 80.50 178 TRP A O 1
ATOM 1438 N N . ALA A 1 179 ? 10.513 -3.087 -19.076 1.00 74.88 179 ALA A N 1
ATOM 1439 C CA . ALA A 1 179 ? 11.475 -2.134 -18.532 1.00 74.88 179 ALA A CA 1
ATOM 1440 C C . ALA A 1 179 ? 12.241 -2.688 -17.316 1.00 74.88 179 ALA A C 1
ATOM 1442 O O . ALA A 1 179 ? 13.357 -2.242 -17.052 1.00 74.88 179 ALA A O 1
ATOM 1443 N N . ALA A 1 180 ? 11.689 -3.671 -16.594 1.00 71.25 180 ALA A N 1
ATOM 1444 C CA . ALA A 1 180 ? 12.347 -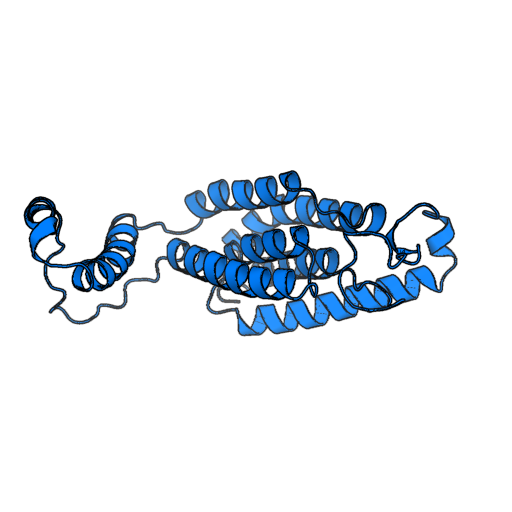4.347 -15.472 1.00 71.25 180 ALA A CA 1
ATOM 1445 C C . ALA A 1 180 ? 13.737 -4.915 -15.818 1.00 71.25 180 ALA A C 1
ATOM 1447 O O . ALA A 1 180 ? 14.639 -4.875 -14.980 1.00 71.25 180 ALA A O 1
ATOM 1448 N N . TRP A 1 181 ? 13.936 -5.393 -17.053 1.00 72.94 181 TRP A N 1
ATOM 1449 C CA . TRP A 1 181 ? 15.188 -6.033 -17.484 1.00 72.94 181 TRP A CA 1
ATOM 1450 C C . TRP A 1 181 ? 16.195 -5.060 -18.096 1.00 72.94 181 TRP A C 1
ATOM 1452 O O . TRP A 1 181 ? 17.399 -5.330 -18.094 1.00 72.94 181 TRP A O 1
ATOM 1462 N N . ARG A 1 182 ? 15.711 -3.932 -18.625 1.00 68.25 182 ARG A N 1
ATOM 1463 C CA . ARG A 1 182 ? 16.542 -2.937 -19.308 1.00 68.25 182 ARG A CA 1
ATOM 1464 C C . ARG A 1 182 ? 17.383 -2.152 -18.301 1.00 68.25 182 ARG A C 1
ATOM 1466 O O . ARG A 1 182 ? 16.912 -1.786 -17.224 1.00 68.25 182 ARG A O 1
ATOM 1473 N N . GLN A 1 183 ? 18.644 -1.912 -18.658 1.00 59.50 183 GLN A N 1
ATOM 1474 C CA . GLN A 1 183 ? 19.518 -1.021 -17.901 1.00 59.50 183 GLN A CA 1
ATOM 1475 C C . GLN A 1 183 ? 19.000 0.411 -18.048 1.00 59.50 183 GLN A C 1
ATOM 1477 O O . GLN A 1 183 ? 18.696 0.849 -19.157 1.00 59.50 183 GLN A O 1
ATOM 1482 N N . THR A 1 184 ? 18.855 1.116 -16.931 1.00 56.53 184 THR A N 1
ATOM 1483 C CA . THR A 1 184 ? 18.423 2.513 -16.940 1.00 56.53 184 THR A CA 1
ATOM 1484 C C . THR A 1 184 ? 19.616 3.390 -17.319 1.00 56.53 184 THR A C 1
ATOM 1486 O O . THR A 1 184 ? 20.642 3.361 -16.636 1.00 56.53 184 THR A O 1
ATOM 1489 N N . SER A 1 185 ? 19.509 4.138 -18.417 1.00 53.66 185 SER A N 1
ATOM 1490 C CA . SER A 1 185 ? 20.525 5.113 -18.827 1.00 53.66 185 SER A CA 1
ATOM 1491 C C . SER A 1 185 ? 20.499 6.322 -17.892 1.00 53.66 185 SER A C 1
ATOM 1493 O O . SER A 1 185 ? 19.423 6.816 -17.560 1.00 53.66 185 SER A O 1
ATOM 1495 N N . MET A 1 186 ? 21.671 6.828 -17.494 1.00 53.12 186 MET A N 1
ATOM 1496 C CA . MET A 1 186 ? 21.784 7.997 -16.604 1.00 53.12 186 MET A CA 1
ATOM 1497 C C . MET A 1 186 ? 21.146 9.275 -17.178 1.00 53.12 186 MET A C 1
ATOM 1499 O O . MET A 1 186 ? 20.817 10.181 -16.416 1.00 53.12 186 MET A O 1
ATOM 1503 N N . ASP A 1 187 ? 20.945 9.319 -18.496 1.00 57.00 187 ASP A N 1
ATOM 1504 C CA . ASP A 1 187 ? 20.353 10.448 -19.214 1.00 57.00 187 ASP A CA 1
ATOM 1505 C C . ASP A 1 187 ? 18.817 10.508 -19.111 1.00 57.00 187 ASP A C 1
ATOM 1507 O O . ASP A 1 187 ? 18.220 11.498 -19.532 1.00 57.00 187 ASP A O 1
ATOM 1511 N N . ASP A 1 188 ? 18.147 9.483 -18.559 1.00 62.25 188 ASP A N 1
ATOM 1512 C CA . ASP A 1 188 ? 16.697 9.548 -18.336 1.00 62.25 188 ASP A CA 1
ATOM 1513 C C . ASP A 1 188 ? 16.403 10.407 -17.089 1.00 62.25 188 ASP A C 1
ATOM 1515 O O . ASP A 1 188 ? 16.766 10.008 -15.972 1.00 62.25 188 ASP A O 1
ATOM 1519 N N . PRO A 1 189 ? 15.709 11.556 -17.236 1.00 58.97 189 PRO A N 1
ATOM 1520 C CA . PRO A 1 189 ? 15.365 12.442 -16.122 1.00 58.97 189 PRO A CA 1
ATOM 1521 C C . PRO A 1 189 ? 14.490 11.774 -15.052 1.00 58.97 189 PRO A C 1
ATOM 1523 O O . PRO A 1 189 ? 14.367 12.303 -13.949 1.00 58.97 189 PRO A O 1
ATOM 1526 N N . ASN A 1 190 ? 13.905 10.608 -15.341 1.00 58.34 190 ASN A N 1
ATOM 1527 C CA . ASN A 1 190 ? 13.094 9.836 -14.399 1.00 58.34 190 ASN A CA 1
ATOM 1528 C C . ASN A 1 190 ? 13.898 8.803 -13.593 1.00 58.34 190 ASN A C 1
ATOM 1530 O O . ASN A 1 190 ? 13.311 8.046 -12.818 1.00 58.34 190 ASN A O 1
ATOM 1534 N N . THR A 1 191 ? 15.221 8.745 -13.762 1.00 60.53 191 THR A N 1
ATOM 1535 C CA . THR A 1 191 ? 16.078 7.805 -13.031 1.00 60.53 191 THR A CA 1
ATOM 1536 C C . THR A 1 191 ? 16.259 8.245 -11.579 1.00 60.53 191 THR A C 1
ATOM 1538 O O . THR A 1 191 ? 16.716 9.360 -11.294 1.00 60.53 191 THR A O 1
ATOM 1541 N N . VAL A 1 192 ? 15.915 7.338 -10.664 1.00 62.38 192 VAL A N 1
ATOM 1542 C CA . VAL A 1 192 ? 16.126 7.454 -9.216 1.00 62.38 192 VAL A CA 1
ATOM 1543 C C . VAL A 1 192 ? 17.367 6.658 -8.802 1.00 62.38 192 VAL A C 1
ATOM 1545 O O . VAL A 1 192 ? 17.620 5.573 -9.325 1.00 62.38 192 VAL A O 1
ATOM 1548 N N . GLY A 1 193 ? 18.150 7.202 -7.870 1.00 53.31 193 GLY A N 1
ATOM 1549 C CA . GLY A 1 193 ? 19.455 6.675 -7.468 1.00 53.31 193 GLY A CA 1
ATOM 1550 C C . GLY A 1 193 ? 20.603 7.059 -8.416 1.00 53.31 193 GLY A C 1
ATOM 1551 O O . GLY A 1 193 ? 20.411 7.331 -9.598 1.00 53.31 193 GLY A O 1
ATOM 1552 N N . GLY A 1 194 ? 21.828 7.111 -7.884 1.00 40.28 194 GLY A N 1
ATOM 1553 C CA . GLY A 1 194 ? 23.040 7.361 -8.670 1.00 40.28 194 GLY A CA 1
ATOM 1554 C C . GLY A 1 194 ? 23.687 6.062 -9.164 1.00 40.28 194 GLY A C 1
ATOM 1555 O O . GLY A 1 194 ? 24.054 5.209 -8.354 1.00 40.28 194 GLY A O 1
ATOM 1556 N N . GLY A 1 195 ? 23.877 5.929 -10.481 1.00 51.31 195 GLY A N 1
ATOM 1557 C CA . GLY A 1 195 ? 24.713 4.894 -11.113 1.00 51.31 195 GLY A CA 1
ATOM 1558 C C . GLY A 1 195 ? 23.955 3.823 -11.908 1.00 51.31 195 GLY A C 1
ATOM 1559 O O . GLY A 1 195 ? 22.731 3.788 -11.930 1.00 51.31 195 GLY A O 1
ATOM 1560 N N . GLN A 1 196 ? 24.704 2.911 -12.545 1.00 48.22 196 GLN A N 1
ATOM 1561 C CA . GLN A 1 196 ? 24.198 1.759 -13.319 1.00 48.22 196 GLN A CA 1
ATOM 1562 C C . GLN A 1 196 ? 23.626 0.637 -12.423 1.00 48.22 196 GLN A C 1
ATOM 1564 O O . GLN A 1 196 ? 23.950 -0.541 -12.586 1.00 48.22 196 GLN A O 1
ATOM 1569 N N . ARG A 1 197 ? 22.835 0.978 -11.402 1.00 51.31 197 ARG A N 1
ATOM 1570 C CA . ARG A 1 197 ? 22.353 0.011 -10.408 1.00 51.31 197 ARG A CA 1
ATOM 1571 C C . ARG A 1 197 ? 20.960 -0.501 -10.741 1.00 51.31 197 ARG A C 1
ATOM 1573 O O . ARG A 1 197 ? 20.116 0.188 -11.303 1.00 51.31 197 ARG A O 1
ATOM 1580 N N . LEU A 1 198 ? 20.756 -1.764 -10.388 1.00 56.41 198 LEU A N 1
ATOM 1581 C CA . LEU A 1 198 ? 19.502 -2.487 -10.519 1.00 56.41 198 LEU A CA 1
ATOM 1582 C C . LEU A 1 198 ? 18.412 -1.722 -9.755 1.00 56.41 198 LEU A C 1
ATOM 1584 O O . LEU A 1 198 ? 18.514 -1.552 -8.542 1.00 56.41 198 LEU A O 1
ATOM 1588 N N . THR A 1 199 ? 17.396 -1.223 -10.459 1.00 60.38 199 THR A N 1
ATOM 1589 C CA . THR A 1 199 ? 16.269 -0.541 -9.813 1.00 60.38 199 THR A CA 1
ATOM 1590 C C . THR A 1 199 ? 15.460 -1.583 -9.056 1.00 60.38 199 THR A C 1
ATOM 1592 O O . THR A 1 199 ? 14.844 -2.456 -9.673 1.00 60.38 199 THR A O 1
ATOM 1595 N N . VAL A 1 200 ? 15.495 -1.507 -7.731 1.00 67.38 200 VAL A N 1
ATOM 1596 C CA . VAL A 1 200 ? 14.631 -2.307 -6.864 1.00 67.38 200 VAL A CA 1
ATOM 1597 C C . VAL A 1 200 ? 13.180 -1.982 -7.233 1.00 67.38 200 VAL A C 1
ATOM 1599 O O . VAL A 1 200 ? 12.845 -0.797 -7.300 1.00 67.38 200 VAL A O 1
ATOM 1602 N N . PRO A 1 201 ? 12.325 -2.981 -7.508 1.00 69.19 201 PRO A N 1
ATOM 1603 C CA . PRO A 1 201 ? 10.936 -2.731 -7.870 1.00 69.19 201 PRO A CA 1
ATOM 1604 C C . PRO A 1 201 ? 10.143 -2.347 -6.611 1.00 69.19 201 PRO A C 1
ATOM 1606 O O . PRO A 1 201 ? 9.488 -3.175 -5.975 1.00 69.19 201 PRO A O 1
ATOM 1609 N N . MET A 1 202 ? 10.268 -1.086 -6.192 1.00 76.00 202 MET A N 1
ATOM 1610 C CA . MET A 1 202 ? 9.685 -0.600 -4.940 1.00 76.00 202 MET A CA 1
ATOM 1611 C C . MET A 1 202 ? 8.154 -0.660 -4.970 1.00 76.00 202 MET A C 1
ATOM 1613 O O . MET A 1 202 ? 7.550 -1.106 -3.995 1.00 76.00 202 MET A O 1
ATOM 1617 N N . GLY A 1 203 ? 7.533 -0.320 -6.104 1.00 78.06 203 GLY A N 1
ATOM 1618 C CA . GLY A 1 203 ? 6.087 -0.412 -6.308 1.00 78.06 203 GLY A CA 1
ATOM 1619 C C . GLY A 1 203 ? 5.543 -1.828 -6.112 1.00 78.06 203 GLY A C 1
ATOM 1620 O O . GLY A 1 203 ? 4.535 -2.018 -5.427 1.00 78.06 203 GLY A O 1
ATOM 1621 N N . THR A 1 204 ? 6.235 -2.845 -6.638 1.00 83.31 204 THR A N 1
ATOM 1622 C CA . THR A 1 204 ? 5.871 -4.251 -6.380 1.00 83.31 204 THR A CA 1
ATOM 1623 C C . THR A 1 204 ? 5.978 -4.628 -4.903 1.00 83.31 204 THR A C 1
ATOM 1625 O O . THR A 1 204 ? 5.064 -5.262 -4.376 1.00 83.31 204 THR A O 1
ATOM 1628 N N . GLY A 1 205 ? 7.047 -4.208 -4.216 1.00 88.00 205 GLY A N 1
ATOM 1629 C CA . GLY A 1 205 ? 7.234 -4.472 -2.788 1.00 88.00 205 GLY A CA 1
ATOM 1630 C C . GLY A 1 205 ? 6.101 -3.875 -1.957 1.00 88.00 205 GLY A C 1
ATOM 1631 O O . GLY A 1 205 ? 5.504 -4.561 -1.128 1.00 88.00 205 GLY A O 1
ATOM 1632 N N . PHE A 1 206 ? 5.725 -2.632 -2.250 1.00 89.25 206 PHE A N 1
ATOM 1633 C CA . PHE A 1 206 ? 4.593 -1.958 -1.627 1.00 89.25 206 PHE A CA 1
ATOM 1634 C C . PHE A 1 206 ? 3.257 -2.677 -1.903 1.00 89.25 206 PHE A C 1
ATOM 1636 O O . PHE A 1 206 ? 2.531 -3.006 -0.964 1.00 89.25 206 PHE A O 1
ATOM 1643 N N . GLY A 1 207 ? 2.957 -3.036 -3.153 1.00 89.56 207 GLY A N 1
ATOM 1644 C CA . GLY A 1 207 ? 1.733 -3.778 -3.485 1.00 89.56 207 GLY A CA 1
ATOM 1645 C C . GLY A 1 207 ? 1.624 -5.133 -2.771 1.00 89.56 207 GLY A C 1
ATOM 1646 O O . GLY A 1 207 ? 0.569 -5.466 -2.224 1.00 89.56 207 GLY A O 1
ATOM 1647 N N . VAL A 1 208 ? 2.725 -5.890 -2.709 1.00 91.69 208 VAL A N 1
ATOM 1648 C CA . VAL A 1 208 ? 2.796 -7.166 -1.974 1.00 91.69 208 VAL A CA 1
ATOM 1649 C C . VAL A 1 208 ? 2.619 -6.941 -0.475 1.00 91.69 208 VAL A C 1
ATOM 1651 O O . VAL A 1 208 ? 1.908 -7.708 0.166 1.00 91.69 208 VAL A O 1
ATOM 1654 N N . THR A 1 209 ? 3.195 -5.871 0.076 1.00 93.50 209 THR A N 1
ATOM 1655 C CA . THR A 1 209 ? 3.035 -5.506 1.491 1.00 93.50 209 THR A CA 1
ATOM 1656 C C . THR A 1 209 ? 1.571 -5.303 1.851 1.00 93.50 209 THR A C 1
ATOM 1658 O O . THR A 1 209 ? 1.103 -5.881 2.830 1.00 93.50 209 THR A O 1
ATOM 1661 N N . LEU A 1 210 ? 0.840 -4.511 1.056 1.00 93.44 210 LEU A N 1
ATOM 1662 C CA . LEU A 1 210 ? -0.577 -4.250 1.309 1.00 93.44 210 LEU A CA 1
ATOM 1663 C C . LEU A 1 210 ? -1.389 -5.548 1.248 1.00 93.44 210 LEU A C 1
ATOM 1665 O O . LEU A 1 210 ? -2.154 -5.835 2.165 1.00 93.44 210 LEU A O 1
ATOM 1669 N N . CYS A 1 211 ? -1.193 -6.351 0.199 1.00 94.50 211 CYS A N 1
ATOM 1670 C CA . CYS A 1 211 ? -1.917 -7.610 0.035 1.00 94.50 211 CYS A CA 1
ATOM 1671 C C . CYS A 1 211 ? -1.612 -8.600 1.163 1.00 94.50 211 CYS A C 1
ATOM 1673 O O . CYS A 1 211 ? -2.531 -9.206 1.704 1.00 94.50 211 CYS A O 1
ATOM 1675 N N . ALA A 1 212 ? -0.341 -8.748 1.543 1.00 94.12 212 ALA A N 1
ATOM 1676 C CA . ALA A 1 212 ? 0.076 -9.645 2.614 1.00 94.12 212 ALA A CA 1
ATOM 1677 C C . ALA A 1 212 ? -0.465 -9.189 3.974 1.00 94.12 212 ALA A C 1
ATOM 1679 O O . ALA A 1 212 ? -0.970 -10.014 4.730 1.00 94.12 212 ALA A O 1
ATOM 1680 N N . TYR A 1 213 ? -0.417 -7.886 4.269 1.00 94.56 213 TYR A N 1
ATOM 1681 C CA . TYR A 1 213 ? -0.998 -7.334 5.491 1.00 94.56 213 TYR A CA 1
ATOM 1682 C C . TYR A 1 213 ? -2.504 -7.592 5.564 1.00 94.56 213 TYR A C 1
ATOM 1684 O O . TYR A 1 213 ? -2.977 -8.112 6.569 1.00 94.56 213 TYR A O 1
ATOM 1692 N N . LEU A 1 214 ? -3.250 -7.290 4.497 1.00 93.50 214 LEU A N 1
ATOM 1693 C CA . LEU A 1 214 ? -4.699 -7.493 4.462 1.00 93.50 214 LEU A CA 1
ATOM 1694 C C . LEU A 1 214 ? -5.081 -8.978 4.502 1.00 93.50 214 LEU A C 1
ATOM 1696 O O . LEU A 1 214 ? -6.030 -9.337 5.189 1.00 93.50 214 LEU A O 1
ATOM 1700 N N . ALA A 1 215 ? -4.324 -9.856 3.839 1.00 94.25 215 ALA A N 1
ATOM 1701 C CA . ALA A 1 215 ? -4.536 -11.300 3.915 1.00 94.25 215 ALA A CA 1
ATOM 1702 C C . ALA A 1 215 ? -4.286 -11.836 5.333 1.00 94.25 215 ALA A C 1
ATOM 1704 O O . ALA A 1 215 ? -5.104 -12.579 5.866 1.00 94.25 215 ALA A O 1
ATOM 1705 N N . LEU A 1 216 ? -3.196 -11.420 5.983 1.00 92.44 216 LEU A N 1
ATOM 1706 C CA . LEU A 1 216 ? -2.923 -11.784 7.375 1.00 92.44 216 LEU A CA 1
ATOM 1707 C C . LEU A 1 216 ? -3.939 -11.158 8.341 1.00 92.44 216 LEU A C 1
ATOM 1709 O O . LEU A 1 216 ? -4.294 -11.787 9.331 1.00 92.44 216 LEU A O 1
ATOM 1713 N N . GLY A 1 217 ? -4.429 -9.952 8.054 1.00 90.94 217 GLY A N 1
ATOM 1714 C CA . GLY A 1 217 ? -5.522 -9.312 8.782 1.00 90.94 217 GLY A CA 1
ATOM 1715 C C . GLY A 1 217 ? -6.829 -10.092 8.658 1.00 90.94 217 GLY A C 1
ATOM 1716 O O . GLY A 1 217 ? -7.497 -10.314 9.655 1.00 90.94 217 GLY A O 1
ATOM 1717 N N . ALA A 1 218 ? -7.158 -10.594 7.469 1.00 91.44 218 ALA A N 1
ATOM 1718 C CA . ALA A 1 218 ? -8.343 -11.422 7.256 1.00 91.44 218 ALA A CA 1
ATOM 1719 C C . ALA A 1 218 ? -8.252 -12.787 7.968 1.00 91.44 218 ALA A C 1
ATOM 1721 O O . ALA A 1 218 ? -9.274 -13.333 8.371 1.00 91.44 218 ALA A O 1
ATOM 1722 N N . LEU A 1 219 ? -7.043 -13.336 8.135 1.00 92.12 219 LEU A N 1
ATOM 1723 C CA . LEU A 1 219 ? -6.817 -14.634 8.787 1.00 92.12 219 LEU A CA 1
ATOM 1724 C C . LEU A 1 219 ? -6.647 -14.545 10.313 1.00 92.12 219 LEU A C 1
ATOM 1726 O O . LEU A 1 219 ? -7.050 -15.462 11.023 1.00 92.12 219 LEU A O 1
ATOM 1730 N N . TYR A 1 220 ? -6.023 -13.474 10.815 1.00 90.75 220 TYR A N 1
ATOM 1731 C CA . TYR A 1 220 ? -5.584 -13.330 12.214 1.00 90.75 220 TYR A CA 1
ATOM 1732 C C . TYR A 1 220 ? -6.037 -12.012 12.870 1.00 90.75 220 TYR A C 1
ATOM 1734 O O . TYR A 1 220 ? -5.452 -11.581 13.874 1.00 90.75 220 TYR A O 1
ATOM 1742 N N . GLY A 1 221 ? -6.995 -11.318 12.259 1.00 85.19 221 GLY A N 1
ATOM 1743 C CA . GLY A 1 221 ? -7.593 -10.089 12.776 1.00 85.19 221 GLY A CA 1
ATOM 1744 C C . GLY A 1 221 ? -8.554 -10.367 13.924 1.00 85.19 221 GLY A C 1
ATOM 1745 O O . GLY A 1 221 ? -9.331 -11.319 13.852 1.00 85.19 221 GLY A O 1
ATOM 1746 N N . ALA A 1 222 ? -8.488 -9.542 14.968 1.00 69.31 222 ALA A N 1
ATOM 1747 C CA . ALA A 1 222 ? -9.350 -9.601 16.146 1.00 69.31 222 ALA A CA 1
ATOM 1748 C C . ALA A 1 222 ? -9.720 -8.190 16.612 1.00 69.31 222 ALA A C 1
ATOM 1750 O O . ALA A 1 222 ? -8.839 -7.302 16.542 1.00 69.31 222 ALA A O 1
#

InterPro domains:
  IPR000045 Prepilin type IV endopeptidase, peptidase domain [PF01478] (102-160)

Sequence (222 aa):
MHIEATTALWFLIPALPICVYTFYVDMKHKRISNLTVWVLFASFLVLGVALLPFDGALWM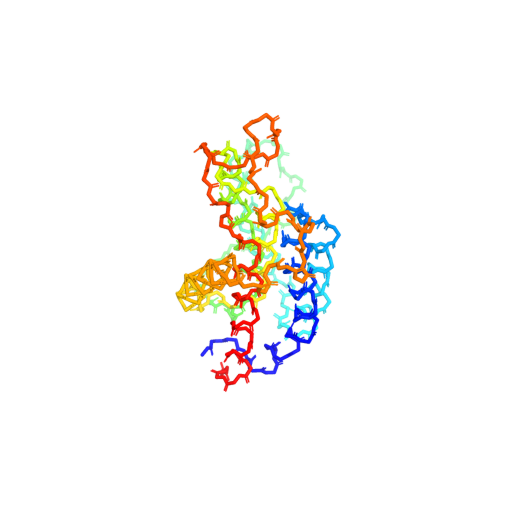SYFGGIWDNLLRKLPYDTLTWLEPLRPAPADGPLVKPPADQIPWRFYNYVIVFVVGFLFWMLRQMGAGDVKLAAVMVLFMDPRDAGTVMWICFAAILAATATTLLIRHTPLHRLAPEWAAWRQTSMDDPNTVGGGQRLTVPMGTGFGVTLCAYLALGALYGA

Foldseek 3Di:
DAFALVLLVLLLVQLVVLLVVLLVCCFAPVDQDVVSLVSLLVSCVVSVVVPFDADPVVVCVVVLVVCVVVVVVDDPVPCPVCVVVRDDDPPDPPPVDPDRQQVVLLVQLVVLLVVLVVCVVVLADAPNLSSLLSSLSSSDGPVCVVVLVVLLVVLLVVQQVVLVVCQVDCVCVVPVNGPQNDFDDPPPPRHGDDDRDRDRSSSSSSSSSSNVRSVCCNVPHD

Secondary structure (DSSP, 8-state):
--S-HHHHHHHHHHHHHHHHHHHHHHHHHS---HHHHHHHHHHHHHHHHHHS---HHHHHHHHHHHHHHHHTTS-GGG-GGGGGGPPPP--S-----S--HHHHHHHHHHHHHHHHHHHHHTTSS-HHHHHHHHHHHHTS-GGGHHHHHHHHHHHHHHHHHHHHHHHHSGGGGGSTT-TTTSPPPTT-TT--SSSS-----HHHHHHHHHHHHHHHHHHH--

pLDDT: mean 75.63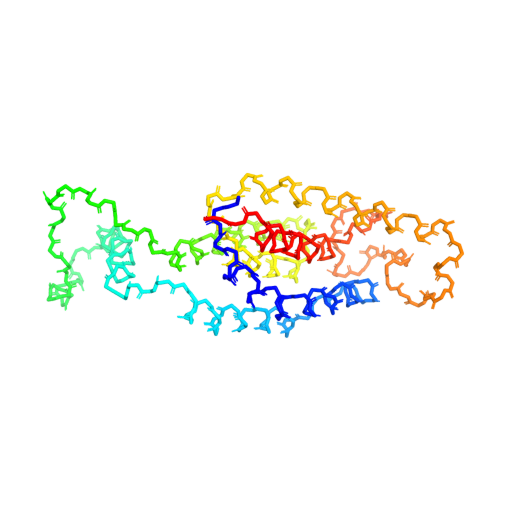, std 15.32, range [40.28, 94.56]